Protein 5VKJ (pdb70)

Solvent-accessible surface area: 16909 Å² total; per-residue (Å²): 133,102,27,54,81,72,65,10,63,35,85,19,11,138,55,5,101,0,4,68,44,0,0,3,53,0,6,1,50,5,140,17,105,21,33,78,13,124,23,5,29,0,4,28,68,10,127,67,44,187,91,78,64,127,14,76,41,84,119,36,16,23,28,97,131,37,40,161,69,109,38,172,136,76,68,15,38,37,76,22,69,122,62,130,48,0,10,0,15,0,86,52,0,64,79,83,6,39,15,47,0,0,0,28,0,40,6,143,106,30,91,45,15,28,104,1,81,0,27,10,41,123,189,32,42,78,6,104,8,78,62,48,127,111,7,86,32,89,58,118,5,56,0,21,0,48,1,49,2,15,9,148,38,53,81,32,64,12,59,5,18,30,91,57,95,85,21,213,57,93,44,99,75,40,89,21,25,63,42,166,43,23,42,3,69,0,61,2,133,7,50,0,78,111,53,26,74,30,76,63,0,15,0,35,0,25,18,67,126,32,141,121,35,10,32,33,78,31,122,3,74,0,29,0,23,3,51,28,85,26,99,24,93,44,108,92,8,66,11,167,100,45,53,73,1,47,0,45,4,72,42,82,26,32,20,49,126,89,108,70,6,34,0,20,44,82,68,78,53,37,154,198,49,101,86,58,53,0,67,18,175,131,1,65,135,126,58,32,9,99,3,6,0,44,0,28,13,122,46,14,92,11,139,7,146,94,16,109,0,61,6,147

GO terms:
  GO:0055037 recycling endosome (C, IDA)
  GO:0005769 early endosome (C, IDA)
  GO:0042113 B cell activation (P, IDA)
  GO:0050859 negative regulation of B cell receptor signaling pathway (P, IDA)
  GO:0030100 regulation of endocytosis (P, IDA)
  GO:0005102 signaling receptor binding (F, TAS)
  GO:0005737 cytoplasm (C, TAS)
  GO:0005886 plasma membrane (C, TAS)
  GO:0001791 IgM binding (F, TAS)
  GO:0033691 sialic acid binding (F, TAS)
  GO:0050859 negative regulation of B cell receptor signaling pathway (P, TAS)
  GO:0019903 protein phosphatase binding (F, TAS)
  GO:0050859 negative regulation of B cell receptor signaling pathway (P, IMP)
  GO:0005886 plasma membrane (C, EXP)
  GO:0005515 protein binding (F, IPI)
  GO:0070062 extracellular exosome (C, HDA)

InterPro domains:
  IPR003598 Immunoglobulin subtype 2 [SM00408] (256-316)
  IPR003598 Immunoglobulin subtype 2 [SM00408] (344-403)
  IPR003598 Immunoglobulin subtype 2 [SM00408] (520-578)
  IPR003598 Immunoglobulin subtype 2 [SM00408] (607-666)
  IPR003599 Immunoglobulin domain subtype [SM00409] (29-137)
  IPR003599 Immunoglobulin domain subtype [SM00409] (146-239)
  IPR003599 Immunoglobulin domain subtype [SM00409] (250-328)
  IPR003599 Immunoglobulin domain subtype [SM00409] (338-416)
  IPR003599 Immunoglobulin domain subtype [SM00409] (427-502)
  IPR003599 Immunoglobulin domain subtype [SM00409] (514-590)
  IPR003599 Immunoglobulin domain subtype [SM00409] (601-678)
  IPR007110 Immunoglobulin-like domain [PS50835] (143-235)
  IPR007110 Immunoglobulin-like domain [PS50835] (242-326)
  IPR007110 Immunoglobulin-like domain [PS50835] (331-416)
  IPR007110 Immunoglobulin-like domain [PS50835] (419-500)
  IPR007110 Immunoglobulin-like domain [PS50835] (505-582)
  IPR007110 Immunoglobulin-like domain [PS50835] (593-676)
  IPR013162 CD80-like, immunoglobulin C2-set [PF08205] (143-225)
  IPR013783 Immunoglobulin-like fold [G3DSA:2.60.40.10] (18-144)
  IPR013783 Immunoglobulin-like fold [G3DSA:2.60.40.10] (145-246)

Radius of gyration: 33.15 Å; Cα contacts (8 Å, |Δi|>4): 806; chains: 1; bounding box: 90×83×34 Å

Foldseek 3Di:
DPADVVQKDKFWQQEAEEAAQAKAKTWMWMAGNLFWWPWKWKFQPWDQDPVVRHIDGDTQDTCVPCVVDPPPPPQWDQPAGTGITRIIIGVPDHQVSAHKIWTWTHDPHGIDTDIHGYHYHHAQDAWDWDFDPAAAAQDKTKIKTKAQADDPRWDKDKFKDWQNHTDPFDKDWDFDRHSHGGIIMIITIDGDHQVLQQTKMKIFIATPVGHTGHIDIDGDHYFYAFDKDKQKPVRLLEEAFQDKIKMFIDGPDGPPDWDWKWKDFPNHTDPPGIDRMDMDGRDDQVSFGWMWMWIGDPVGIDIYGIDGHGHD

Nearest PDB structures (foldseek):
  5vkj-assembly1_A  TM=1.003E+00  e=2.045E-59  Homo sapiens
  5vkm-assembly1_A  TM=9.926E-01  e=5.217E-54  Homo sapiens
  5vl3-assembly3_S  TM=9.429E-01  e=7.583E-50  Homo sapiens
  5vl3-assembly1_Q  TM=9.305E-01  e=8.795E-50  Homo sapiens
  5vl3-assembly2_R  TM=9.413E-01  e=1.574E-47  Homo sapiens

B-factor: mean 39.84, std 11.02, range [21.14, 85.57]

Secondary structure (DSSP, 8-state):
----GGGEEEES-SEEEEETTS-EEE--EEEETT-S-SEEEEEEEEEEETTTTEEEEEEEEETTTGGGS--TT-SEEE---SSSB--EEESS--GGG-EEEEEEEE-SS-EEEEEEEEEEESSPPP-EEE--S--BTT--EEEEEEES---TTS-EEEEEEETTEE-SS-EEEEEEESSS-EEEEEEEEE---GGGTT-EEEEEEEESS--EEEEEEEE---BEEEEEEEEEESTT-EE-TT--EEEEEEEEEEES---EEEEEETTEEETT--SSEEEE-S--GGG-EEEEEEEE-SS-EEE---EEEEE-

Sequence (312 aa):
ETGDSSKWVFEHPETLYAWEGACVWIPCTYRALDGDLESFILFHNPEYNKATSKFDGTRLYESTKDGKVPSEQKRVQFLGDKNKNCTLSIHPVHLADSGQLGLRMESKTEKWMERIHLAVSERPFPPHIQLPPEIQESQEVTLTCLLAFSCYGYPIQLQWLLEGVPMRQAAVTSTSLTIKSVFTRSELKFSPQWSHHGKIVTCQLQDADGKFLSADTVQLNVKHTPKLEIKVTPSDAIVREGDSVTMTCEVSSSNPEYTTVSWLKDGTSLKKQNTFTLNLREVTKDQSGKYCCQVSNDVGPGRSEEVFLQVQ

Structure (mmCIF, N/CA/C/O backbone):
data_5VKJ
#
_entry.id   5VKJ
#
_cell.length_a   126.807
_cell.length_b   56.569
_cell.length_c   49.434
_cell.angle_alpha   90.00
_cell.angle_beta   110.70
_cell.angle_gamma   90.00
#
_symmetry.space_group_name_H-M   'C 1 2 1'
#
loop_
_entity.id
_entity.type
_entity.pdbx_description
1 polymer 'B-cell receptor CD22'
2 branched alpha-D-mannopyranose-(1-3)-[alpha-D-mannopyranose-(1-6)]beta-D-mannopyranose-(1-4)-2-acetamido-2-deoxy-beta-D-glucopyranose-(1-4)-2-acetamido-2-deoxy-beta-D-glucopyranose
3 non-polymer GLYCEROL
4 water water
#
loop_
_atom_site.group_PDB
_atom_site.id
_atom_site.type_symbol
_atom_site.label_atom_id
_atom_site.label_alt_id
_atom_site.label_comp_id
_atom_site.label_asym_id
_atom_site.label_entity_id
_atom_site.label_seq_id
_atom_site.pdbx_PDB_ins_code
_atom_site.Cartn_x
_atom_site.Cartn_y
_atom_site.Cartn_z
_atom_site.occupancy
_atom_site.B_iso_or_equiv
_atom_site.auth_seq_id
_atom_site.auth_comp_id
_atom_site.auth_asym_id
_atom_site.auth_atom_id
_atom_site.pdbx_PDB_model_num
ATOM 1 N N . GLU A 1 1 ? -56.149 36.816 20.228 1.00 63.67 17 GLU A N 1
ATOM 2 C CA . GLU A 1 1 ? -55.841 36.844 18.803 1.00 60.60 17 GLU A CA 1
ATOM 3 C C . GLU A 1 1 ? -57.103 36.995 17.961 1.00 68.64 17 GLU A C 1
ATOM 4 O O . GLU A 1 1 ? -57.889 36.057 17.823 1.00 69.93 17 GLU A O 1
ATOM 10 N N . THR A 1 2 ? -57.294 38.187 17.408 1.00 70.26 18 THR A N 1
ATOM 11 C CA . THR A 1 2 ? -58.381 38.474 16.476 1.00 62.09 18 THR A CA 1
ATOM 12 C C . THR A 1 2 ? -57.767 38.975 15.171 1.00 58.57 18 THR A C 1
ATOM 13 O O . THR A 1 2 ? -57.916 40.144 14.804 1.00 56.35 18 THR A O 1
ATOM 17 N N . GLY A 1 3 ? -57.070 38.085 14.477 1.00 49.64 19 GLY A N 1
ATOM 18 C CA . GLY A 1 3 ? -56.405 38.439 13.241 1.00 45.95 19 GLY A CA 1
ATOM 19 C C . GLY A 1 3 ? -56.750 37.476 12.126 1.00 41.20 19 GLY A C 1
ATOM 20 O O . GLY A 1 3 ? -57.056 36.306 12.355 1.00 39.07 19 GLY A O 1
ATOM 21 N N . ASP A 1 4 ? -56.698 37.993 10.902 1.00 38.95 20 ASP A N 1
ATOM 22 C CA . ASP A 1 4 ? -56.953 37.218 9.693 1.00 39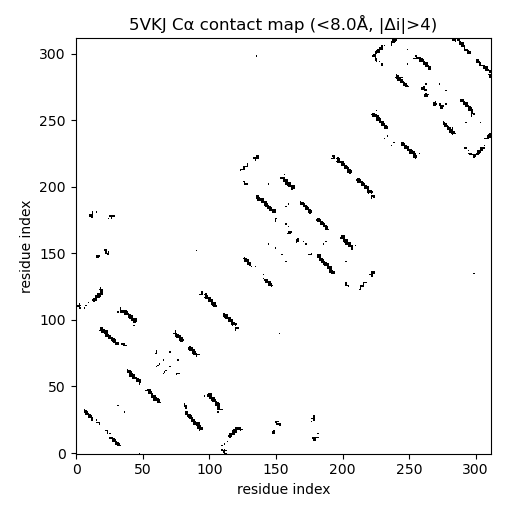.11 20 ASP A CA 1
ATOM 23 C C . ASP A 1 4 ? -55.617 36.998 8.995 1.00 34.84 20 ASP A C 1
ATOM 24 O O . ASP A 1 4 ? -55.037 37.938 8.441 1.00 31.43 20 ASP A O 1
ATOM 29 N N . SER A 1 5 ? -55.132 35.753 9.023 1.00 37.39 21 SER A N 1
ATOM 30 C CA . SER A 1 5 ? -53.823 35.443 8.459 1.00 34.61 21 SER A CA 1
ATOM 31 C C . SER A 1 5 ? -53.767 35.664 6.953 1.00 38.25 21 SER A C 1
ATOM 32 O O . SER A 1 5 ? -52.673 35.845 6.407 1.00 35.67 21 SER A O 1
ATOM 35 N N . SER A 1 6 ? -54.913 35.653 6.270 1.00 36.53 22 SER A N 1
ATOM 36 C CA . SER A 1 6 ? -54.932 35.904 4.834 1.00 33.97 22 SER A CA 1
ATOM 37 C C . SER A 1 6 ? -54.722 37.372 4.490 1.00 37.09 22 SER A C 1
ATOM 38 O O . SER A 1 6 ? -54.540 37.693 3.310 1.00 41.67 22 SER A O 1
ATOM 41 N N . LYS A 1 7 ? -54.745 38.263 5.479 1.00 37.15 23 LYS A N 1
ATOM 42 C CA . LYS A 1 7 ? -54.544 39.689 5.260 1.00 33.79 23 LYS A CA 1
ATOM 43 C C . LYS A 1 7 ? -53.112 40.132 5.529 1.00 38.61 23 LYS A C 1
ATOM 44 O O . LYS A 1 7 ?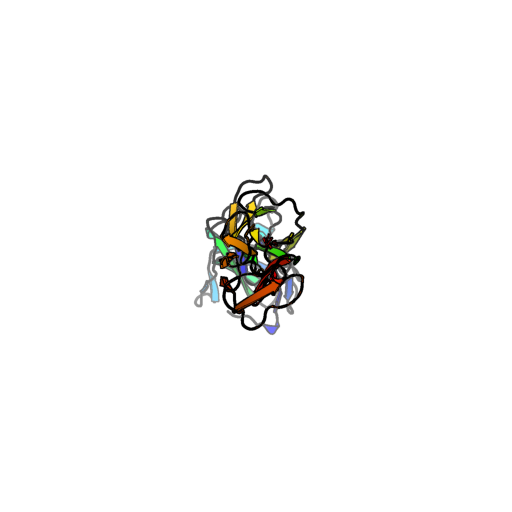 -52.796 41.309 5.327 1.00 33.58 23 LYS A O 1
ATOM 50 N N . TRP A 1 8 ? -52.244 39.227 5.978 1.00 32.28 24 TRP A N 1
ATOM 51 C CA . TRP A 1 8 ? -50.884 39.578 6.357 1.00 32.75 24 TRP A CA 1
ATOM 52 C C . TRP A 1 8 ? -49.918 38.502 5.884 1.00 36.08 24 TRP A C 1
ATOM 53 O O . TRP A 1 8 ? -50.243 37.311 5.906 1.00 34.46 24 TRP A O 1
ATOM 64 N N . VAL A 1 9 ? -48.733 38.932 5.458 1.00 33.90 25 VAL A N 1
ATOM 65 C CA . VAL A 1 9 ? -47.631 38.038 5.117 1.00 34.21 25 VAL A CA 1
ATOM 66 C C . VAL A 1 9 ? -46.361 38.627 5.714 1.00 36.60 25 VAL A C 1
ATOM 67 O O . VAL A 1 9 ? -46.110 39.828 5.580 1.00 31.98 25 VAL A O 1
ATOM 71 N N . PHE A 1 10 ? -45.567 37.792 6.383 1.00 37.33 26 PHE A N 1
ATOM 72 C CA . PHE A 1 10 ? -44.338 38.237 7.024 1.00 35.46 26 PHE A CA 1
ATOM 73 C C . PHE A 1 10 ? -43.170 37.362 6.594 1.00 33.23 26 PHE A C 1
ATOM 74 O O . PHE A 1 10 ? -43.327 36.166 6.336 1.00 38.45 26 PHE A O 1
ATOM 82 N N . GLU A 1 11 ? -41.992 37.979 6.520 1.00 34.88 27 GLU A N 1
ATOM 83 C CA . GLU A 1 11 ? -40.747 37.275 6.224 1.00 34.74 27 GLU A CA 1
ATOM 84 C C . GLU A 1 11 ? -39.676 37.815 7.160 1.00 32.09 27 GLU A C 1
ATOM 85 O O . GLU A 1 11 ? -39.297 38.987 7.064 1.00 30.38 27 GLU A O 1
ATOM 91 N N . HIS A 1 12 ? -39.192 36.966 8.060 1.00 30.26 28 HIS A N 1
ATOM 92 C CA . HIS A 1 12 ? -38.199 37.357 9.049 1.00 28.81 28 HIS A CA 1
ATOM 93 C C . HIS A 1 12 ? -37.584 36.096 9.631 1.00 33.94 28 HIS A C 1
ATOM 94 O O . HIS A 1 12 ? -38.193 35.021 9.569 1.00 27.88 28 HIS A O 1
ATOM 101 N N . PRO A 1 13 ? -36.377 36.185 10.187 1.00 31.59 29 PRO A N 1
ATOM 102 C CA . PRO A 1 13 ? -35.852 35.062 10.974 1.00 30.14 29 PRO A CA 1
ATOM 103 C C . PRO A 1 13 ? -36.730 34.838 12.195 1.00 34.94 29 PRO A C 1
ATOM 104 O O . PRO A 1 13 ? -36.867 35.713 13.053 1.00 49.43 29 PRO A O 1
ATOM 108 N N . GLU A 1 14 ? -37.346 33.658 12.258 1.00 35.77 30 GLU A N 1
ATOM 109 C CA . GLU A 1 14 ? -38.297 33.369 13.323 1.00 41.83 30 GLU A CA 1
ATOM 110 C C . GLU A 1 14 ? -37.641 33.262 14.693 1.00 39.50 30 GLU A C 1
ATOM 111 O O . GLU A 1 14 ? -38.353 33.273 15.703 1.00 33.02 30 GLU A O 1
ATOM 117 N N . THR A 1 15 ? -36.314 33.173 14.753 1.00 29.71 31 THR A N 1
ATOM 118 C CA . THR A 1 15 ? -35.594 33.197 16.019 1.00 30.05 31 THR A CA 1
ATOM 119 C C . THR A 1 15 ? -34.243 33.860 15.797 1.00 27.59 31 THR A C 1
ATOM 120 O O . THR A 1 15 ? -33.492 33.451 14.908 1.00 30.51 31 THR A O 1
ATOM 124 N N . LEU A 1 16 ? -33.943 34.881 16.596 1.00 25.85 32 LEU A N 1
ATOM 125 C CA . LEU A 1 16 ? -32.660 35.564 16.541 1.00 28.00 32 LEU A CA 1
ATOM 126 C C . LEU A 1 16 ? -31.934 35.410 17.869 1.00 28.24 32 LEU A C 1
ATOM 127 O O . LEU A 1 16 ? -32.555 35.385 18.936 1.00 26.47 32 LEU A O 1
ATOM 132 N N . TYR A 1 17 ? -30.609 35.315 17.790 1.00 28.21 33 TYR A N 1
ATOM 133 C CA . TYR A 1 17 ? -29.761 35.074 18.946 1.00 27.47 33 TYR A CA 1
ATOM 134 C C . TYR A 1 17 ? -28.800 36.237 19.137 1.00 27.32 33 TYR A C 1
ATOM 135 O O . TYR A 1 17 ? -28.304 36.814 18.163 1.00 24.14 33 TYR A O 1
ATOM 144 N N . ALA A 1 18 ? -28.547 36.574 20.395 1.00 27.32 34 ALA A N 1
ATOM 145 C CA . ALA A 1 18 ? -27.591 37.609 20.761 1.00 25.32 34 ALA A CA 1
ATOM 146 C C . ALA A 1 18 ? -27.138 37.329 22.190 1.00 29.20 34 ALA A C 1
ATOM 147 O O . ALA A 1 18 ? -27.503 36.306 22.781 1.00 28.50 34 ALA A O 1
ATOM 149 N N . TRP A 1 19 ? -26.329 38.228 22.746 1.00 24.35 35 TRP A N 1
ATOM 150 C CA . TRP A 1 19 ? -25.886 38.107 24.127 1.00 30.37 35 TRP A CA 1
ATOM 151 C C . TRP A 1 19 ? -25.851 39.488 24.766 1.00 28.09 35 TRP A C 1
ATOM 152 O O . TRP A 1 19 ? -25.917 40.514 24.085 1.00 25.20 35 TRP A O 1
ATOM 163 N N . GLU A 1 20 ? -25.751 39.499 26.095 1.00 28.88 36 GLU A N 1
ATOM 164 C CA . GLU A 1 20 ? -25.777 40.745 26.852 1.00 28.26 36 GLU A CA 1
ATOM 165 C C . GLU A 1 20 ? -24.643 41.668 26.421 1.00 31.70 36 GLU A C 1
ATOM 166 O O . GLU A 1 20 ? -23.492 41.242 26.292 1.00 30.57 36 GLU A O 1
ATOM 172 N N . GLY A 1 21 ? -24.976 42.940 26.197 1.00 31.56 37 GLY A N 1
ATOM 173 C CA . GLY A 1 21 ? -24.004 43.929 25.789 1.00 31.95 37 GLY A CA 1
ATOM 174 C C . GLY A 1 21 ? -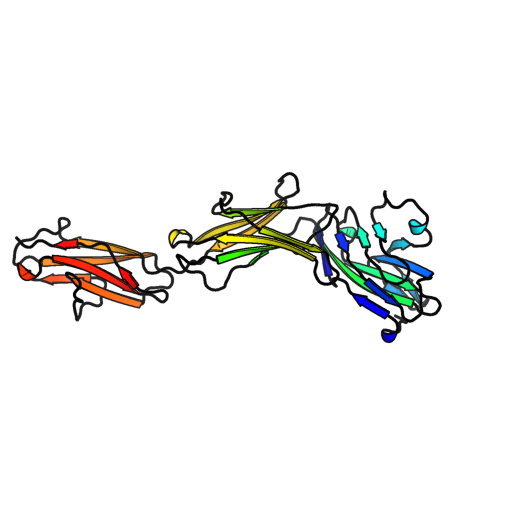23.808 44.060 24.295 1.00 30.66 37 GLY A C 1
ATOM 175 O O . GLY A 1 21 ? -23.211 45.049 23.849 1.00 34.41 37 GLY A O 1
ATOM 176 N N . ALA A 1 22 ? -24.281 43.101 23.509 1.00 25.8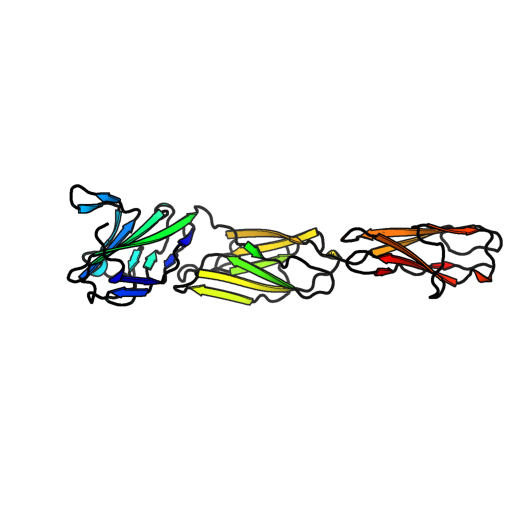8 38 ALA A N 1
ATOM 177 C CA . ALA A 1 22 ? -24.172 43.169 22.060 1.00 31.05 38 ALA A CA 1
ATOM 178 C C . ALA A 1 22 ? -25.403 43.891 21.509 1.00 28.92 38 ALA A C 1
ATOM 179 O O . ALA A 1 22 ? -26.065 44.649 22.223 1.00 30.75 38 ALA A O 1
ATOM 181 N N . CYS A 1 23 ? -25.724 43.668 20.237 1.00 31.74 39 CYS A N 1
ATOM 182 C CA . CYS A 1 23 ? -26.927 44.226 19.642 1.00 26.06 39 CYS A CA 1
ATOM 183 C C . CYS A 1 23 ? -27.587 43.164 18.780 1.00 30.24 39 CYS A C 1
ATOM 184 O O . CYS A 1 23 ? -26.967 42.168 18.402 1.00 27.17 39 CYS A O 1
ATOM 187 N N . VAL A 1 24 ? -28.863 43.381 18.479 1.00 24.63 40 VAL A N 1
ATOM 188 C CA . VAL A 1 24 ? -29.611 42.516 17.577 1.00 30.55 40 VAL A CA 1
ATOM 189 C C . VAL A 1 24 ? -30.163 43.370 16.444 1.00 28.00 40 VAL A C 1
ATOM 190 O O . VAL A 1 24 ? -30.615 44.500 16.662 1.00 25.34 40 VAL A O 1
ATOM 194 N N . TRP A 1 25 ? -30.084 42.839 15.227 1.00 28.13 41 TRP A N 1
ATOM 195 C CA . TRP A 1 25 ? -30.609 43.495 14.036 1.00 30.18 41 TRP A CA 1
ATOM 196 C C . TRP A 1 25 ? -31.552 42.514 13.362 1.00 33.77 41 TRP A C 1
ATOM 197 O O . TRP A 1 25 ? -31.120 41.448 12.911 1.00 30.26 41 TRP A O 1
ATOM 208 N N . ILE A 1 26 ? -32.832 42.864 13.305 1.00 28.58 42 ILE A N 1
ATOM 209 C CA . ILE A 1 26 ? -33.868 41.916 12.904 1.00 28.11 42 ILE A CA 1
ATOM 210 C C . ILE A 1 26 ? -34.423 42.288 11.534 1.00 30.35 42 ILE A C 1
ATOM 211 O O . ILE A 1 26 ? -35.304 43.154 11.439 1.00 27.58 42 ILE A O 1
ATOM 216 N N . PRO A 1 27 ? -33.946 41.667 10.456 1.00 30.79 43 PRO A N 1
ATOM 217 C CA . PRO A 1 27 ? -34.536 41.931 9.139 1.00 32.48 43 PRO A CA 1
ATOM 218 C C . PRO A 1 27 ? -35.971 41.435 9.087 1.00 30.64 43 PRO A C 1
ATOM 219 O O . PRO A 1 27 ? -36.292 40.352 9.582 1.00 31.50 43 PRO A O 1
ATOM 223 N N . CYS A 1 28 ? -36.839 42.242 8.481 1.00 26.89 44 CYS A N 1
ATOM 224 C CA . CYS A 1 28 ? -38.266 41.947 8.485 1.00 30.50 44 CYS A CA 1
ATOM 225 C C . CYS A 1 28 ? -38.933 42.702 7.346 1.00 28.67 44 CYS A C 1
ATOM 226 O O . CYS A 1 28 ? -38.761 43.918 7.222 1.00 27.18 44 CYS A O 1
ATOM 229 N N . THR A 1 29 ? -39.688 41.980 6.522 1.00 29.16 45 THR A N 1
ATOM 230 C CA . THR A 1 29 ? -40.535 42.571 5.497 1.00 32.20 45 THR A CA 1
ATOM 231 C C . THR A 1 29 ? -41.939 42.005 5.634 1.00 36.04 45 THR A C 1
ATOM 232 O O . THR A 1 29 ? -42.130 40.898 6.145 1.00 33.65 45 THR A O 1
ATOM 236 N N . TYR A 1 30 ? -42.925 42.770 5.171 1.00 29.59 46 TYR A N 1
ATOM 237 C CA . TYR A 1 30 ? -44.310 42.343 5.287 1.00 33.25 46 TYR A CA 1
ATOM 238 C C . TYR A 1 30 ? -45.135 42.954 4.164 1.00 34.57 46 TYR A C 1
ATOM 239 O O . TYR A 1 30 ? -44.699 43.870 3.463 1.00 33.01 46 TYR A O 1
ATOM 248 N N . ARG A 1 31 ? -46.343 42.420 4.002 1.00 39.75 47 ARG A N 1
ATOM 249 C CA . ARG A 1 31 ? -47.352 42.991 3.121 1.00 41.28 47 ARG A CA 1
ATOM 250 C C . ARG A 1 31 ? -48.687 42.955 3.844 1.00 37.80 47 ARG A C 1
ATOM 251 O O . ARG A 1 31 ? -49.106 41.898 4.325 1.00 35.80 47 ARG A O 1
ATOM 259 N N . ALA A 1 32 ? -49.346 44.105 3.927 1.00 38.12 48 ALA A N 1
ATOM 260 C CA . ALA A 1 32 ? -50.668 44.216 4.533 1.00 39.37 48 ALA A CA 1
ATOM 261 C C . ALA A 1 32 ? -51.682 44.405 3.413 1.00 38.15 48 ALA A C 1
ATOM 262 O O . ALA A 1 32 ? -51.690 45.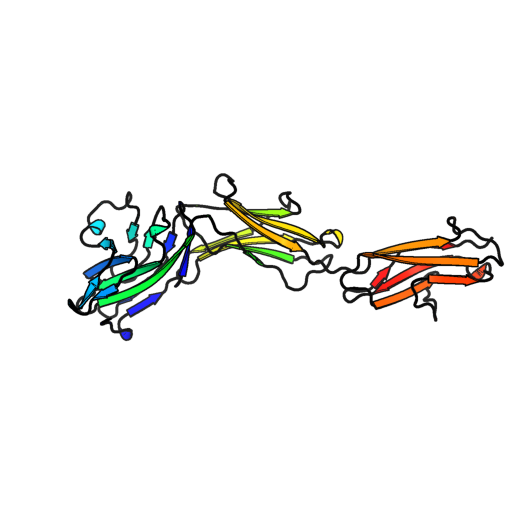444 2.744 1.00 44.55 48 ALA A O 1
ATOM 264 N N . LEU A 1 33 ? -52.532 43.396 3.205 1.00 38.96 49 LEU A N 1
ATOM 265 C CA . LEU A 1 33 ? -53.561 43.491 2.177 1.00 41.85 49 LEU A CA 1
ATOM 266 C C . LEU A 1 33 ? -54.569 44.593 2.475 1.00 39.00 49 LEU A C 1
ATOM 267 O O . LEU A 1 33 ? -55.241 45.070 1.554 1.00 40.30 49 LEU A O 1
ATOM 272 N N . ASP A 1 34 ? -54.682 45.011 3.733 1.00 35.19 50 ASP A N 1
ATOM 273 C CA . ASP A 1 34 ? -55.617 46.048 4.143 1.00 38.13 50 ASP A CA 1
ATOM 274 C C . ASP A 1 34 ? -55.049 47.455 3.984 1.00 40.74 50 ASP A C 1
ATOM 275 O O . ASP A 1 34 ? -55.735 48.427 4.316 1.00 42.19 50 ASP A O 1
ATOM 280 N N . GLY A 1 35 ? -53.828 47.591 3.490 1.00 43.34 51 GLY A N 1
ATOM 281 C CA . GLY A 1 35 ? -53.247 48.886 3.216 1.00 46.75 51 GLY A CA 1
ATOM 282 C C . GLY A 1 35 ? -52.156 49.267 4.197 1.00 38.18 51 GLY A C 1
ATOM 283 O O . GLY A 1 35 ? -51.586 48.433 4.906 1.00 41.47 51 GLY A O 1
ATOM 284 N N . ASP A 1 36 ? -51.869 50.567 4.236 1.00 40.67 52 ASP A N 1
ATOM 285 C CA . ASP A 1 36 ? -50.778 51.079 5.051 1.00 37.71 52 ASP A CA 1
ATOM 286 C C . ASP A 1 36 ? -51.094 50.964 6.538 1.00 37.11 52 ASP A C 1
ATOM 287 O O . ASP A 1 36 ? -52.256 50.948 6.954 1.00 35.51 52 ASP A O 1
ATOM 292 N N . LEU A 1 37 ? -50.036 50.891 7.342 1.00 37.32 53 LEU A N 1
ATOM 293 C CA . LEU A 1 37 ? -50.194 50.834 8.788 1.00 36.57 53 LEU A CA 1
ATOM 294 C C . LEU A 1 37 ? -50.656 52.178 9.334 1.00 33.41 53 LEU A C 1
ATOM 295 O O . LEU A 1 37 ? -50.270 53.238 8.833 1.00 36.49 53 LEU A O 1
ATOM 300 N N . GLU A 1 38 ? -51.486 52.127 10.373 1.00 36.14 54 GLU A N 1
ATOM 301 C CA . GLU A 1 38 ? -51.870 53.316 11.116 1.00 35.14 54 GLU A CA 1
ATOM 302 C C . GLU A 1 38 ? -51.229 53.386 12.494 1.00 39.38 54 GLU A C 1
ATOM 303 O O . GLU A 1 38 ? -51.241 54.458 13.109 1.00 36.76 54 GLU A O 1
ATOM 309 N N . SER A 1 39 ? -50.667 52.283 12.987 1.00 36.65 55 SER A N 1
ATOM 310 C CA . SER A 1 39 ? -49.977 52.267 14.268 1.00 39.12 55 SER A CA 1
ATOM 311 C C . SER A 1 39 ? -49.128 51.007 14.352 1.00 35.64 55 SER A C 1
ATOM 312 O O . SER A 1 39 ? -49.501 49.955 13.826 1.00 31.31 55 SER A O 1
ATOM 315 N N . PHE A 1 40 ? -47.982 51.130 15.019 1.00 34.74 56 PHE A N 1
ATOM 316 C CA . PHE A 1 40 ? -47.103 49.997 15.278 1.00 32.67 56 PHE A CA 1
ATOM 317 C C . PHE A 1 40 ? -46.631 50.059 16.721 1.00 34.48 56 PHE A C 1
ATOM 318 O O . PHE A 1 40 ? -46.156 51.104 17.175 1.00 33.77 56 PHE A O 1
ATOM 326 N N . ILE A 1 41 ? -46.760 48.943 17.434 1.00 27.95 57 ILE A N 1
ATOM 327 C CA . ILE A 1 41 ? -46.298 48.824 18.811 1.00 31.95 57 ILE A CA 1
ATOM 328 C C . ILE A 1 41 ? -45.457 47.561 18.923 1.00 32.28 57 ILE A C 1
ATOM 329 O O . ILE A 1 41 ? -45.879 46.489 18.475 1.00 29.20 57 ILE A O 1
ATOM 334 N N . LEU A 1 42 ? -44.272 47.687 19.516 1.00 27.95 58 LEU A N 1
ATOM 335 C CA . LEU A 1 42 ? -43.387 46.551 19.750 1.00 26.67 58 LEU A CA 1
ATOM 336 C C . LEU A 1 42 ? -43.530 46.119 21.204 1.00 28.08 58 LEU A C 1
ATOM 337 O O . LEU A 1 42 ? -43.113 46.839 22.118 1.00 29.58 58 LEU A O 1
ATOM 342 N N . PHE A 1 43 ? -44.121 44.949 21.415 1.00 28.34 59 PHE A N 1
ATOM 343 C CA . PHE A 1 43 ? -44.278 44.384 22.745 1.00 27.12 59 PHE A CA 1
ATOM 344 C C . PHE A 1 43 ? -43.115 43.456 23.078 1.00 31.12 59 PHE A C 1
ATOM 345 O O . PHE A 1 43 ? -42.421 42.942 22.197 1.00 29.30 59 PHE A O 1
ATOM 353 N N . HIS A 1 44 ? -42.910 43.246 24.376 1.00 28.09 60 HIS A N 1
ATOM 354 C CA . HIS A 1 44 ? -42.041 42.189 24.877 1.00 30.73 60 HIS A CA 1
ATOM 355 C C . HIS A 1 44 ? -42.888 41.243 25.711 1.00 29.67 60 HIS A C 1
ATOM 356 O O . HIS A 1 44 ? -43.491 41.661 26.706 1.00 33.77 60 HIS A O 1
ATOM 363 N N . ASN A 1 45 ? -42.929 39.977 25.307 1.00 29.47 61 ASN A N 1
ATOM 364 C CA . ASN A 1 45 ? -43.774 38.966 25.934 1.00 30.90 61 ASN A CA 1
ATOM 365 C C . ASN A 1 45 ? -45.219 39.447 26.081 1.00 33.48 61 ASN A C 1
ATOM 366 O O . ASN A 1 45 ? -45.724 39.580 27.203 1.00 32.53 61 ASN A O 1
ATOM 371 N N . PRO A 1 46 ? -45.912 39.719 24.977 1.00 32.39 62 PRO A N 1
ATOM 372 C CA . PRO A 1 46 ? -47.296 40.186 25.084 1.00 35.58 62 PRO A CA 1
ATOM 373 C C . PRO A 1 46 ? -48.228 39.063 25.507 1.00 39.23 62 PRO A C 1
ATOM 374 O O . PRO A 1 46 ? -48.023 37.892 25.175 1.00 40.16 62 PRO A O 1
ATOM 378 N N . GLU A 1 47 ? -49.259 39.435 26.259 1.00 35.19 63 GLU A N 1
ATOM 379 C CA . GLU A 1 47 ? -50.287 38.504 26.702 1.00 41.59 63 GLU A CA 1
ATOM 380 C C . GLU A 1 47 ? -51.648 39.079 26.349 1.00 43.86 63 GLU A C 1
ATOM 381 O O . GLU A 1 47 ? -51.948 40.226 26.696 1.00 46.56 63 GLU A O 1
ATOM 387 N N . TYR A 1 48 ? -52.464 38.289 25.659 1.00 45.24 64 TYR A N 1
ATOM 388 C CA . TYR A 1 48 ? -53.782 38.746 25.239 1.00 51.53 64 TYR A CA 1
ATOM 389 C C . TYR A 1 48 ? -54.743 38.686 26.419 1.00 53.99 64 TYR A C 1
ATOM 390 O O . TYR A 1 48 ? -54.916 37.630 27.036 1.00 51.50 64 TYR A O 1
ATOM 399 N N . ASN A 1 49 ? -55.363 39.820 26.732 1.00 55.24 65 ASN A N 1
ATOM 400 C CA . ASN A 1 49 ? -56.339 39.918 27.809 1.00 60.58 65 ASN A CA 1
ATOM 401 C C . ASN A 1 49 ? -57.739 39.800 27.220 1.00 58.11 65 ASN A C 1
ATOM 402 O O . ASN A 1 49 ? -58.159 40.654 26.433 1.00 61.98 65 ASN A O 1
ATOM 407 N N . LYS A 1 50 ? -58.456 38.740 27.602 1.00 63.41 66 LYS A N 1
ATOM 408 C CA . LYS A 1 50 ? -59.801 38.524 27.084 1.00 65.35 66 LYS A CA 1
ATOM 409 C C . LYS A 1 50 ? -60.805 39.530 27.632 1.00 71.30 66 LYS A C 1
ATOM 410 O O . LYS A 1 50 ? -61.876 39.700 27.040 1.00 71.12 66 LYS A O 1
ATOM 416 N N . ALA A 1 51 ? -60.485 40.197 28.742 1.00 67.26 67 ALA A N 1
ATOM 417 C CA . ALA A 1 51 ? -61.417 41.154 29.330 1.00 71.02 67 ALA A CA 1
ATOM 418 C C . ALA A 1 51 ? -61.579 42.381 28.440 1.00 71.21 67 ALA A C 1
ATOM 419 O O . ALA A 1 51 ? -62.692 42.717 28.018 1.00 74.14 67 ALA A O 1
ATOM 421 N N . THR A 1 52 ? -60.477 43.063 28.141 1.00 68.92 68 THR A N 1
ATOM 422 C CA . THR A 1 52 ? -60.505 44.260 27.311 1.00 67.05 68 THR A CA 1
ATOM 423 C C . THR A 1 52 ? -60.276 43.966 25.834 1.00 65.50 68 THR A C 1
ATOM 424 O O . THR A 1 52 ? -60.283 44.902 25.027 1.00 67.98 68 THR A O 1
ATOM 428 N N . SER A 1 53 ? -60.079 42.697 25.467 1.00 69.55 69 SER A N 1
ATOM 429 C CA . SER A 1 53 ? -59.797 42.302 24.084 1.00 66.10 69 SER A CA 1
ATOM 430 C C . SER A 1 53 ? -58.567 43.029 23.545 1.00 61.20 69 SER A C 1
ATOM 431 O O . SER A 1 53 ? -58.518 43.431 22.381 1.00 61.32 69 SER A O 1
ATOM 434 N N . LYS A 1 54 ? -57.564 43.200 24.405 1.00 61.02 70 LYS A N 1
ATOM 435 C CA . LYS A 1 54 ? -56.343 43.910 24.055 1.00 56.99 70 LYS A CA 1
ATOM 436 C C . LYS A 1 54 ? -55.145 43.136 24.588 1.00 53.82 70 LYS A C 1
ATOM 437 O O . LYS A 1 54 ? -55.278 42.251 25.436 1.00 54.64 70 LYS A O 1
ATOM 443 N N . PHE A 1 55 ? -53.966 43.485 24.079 1.00 51.91 71 PHE A N 1
ATOM 444 C CA . PHE A 1 55 ? -52.723 42.846 24.491 1.00 46.46 71 PHE A CA 1
ATOM 445 C C . PHE A 1 55 ? -52.082 43.649 25.617 1.00 46.89 71 PHE A C 1
ATOM 446 O O . PHE A 1 55 ? -51.839 44.852 25.469 1.00 47.81 71 PHE A O 1
ATOM 454 N N . ASP A 1 56 ? -51.812 42.985 26.734 1.00 43.18 72 ASP A N 1
ATOM 455 C CA . ASP A 1 56 ? -51.060 43.570 27.833 1.00 41.64 72 ASP A CA 1
ATOM 456 C C . ASP A 1 56 ? -49.593 43.168 27.726 1.00 42.59 72 ASP A C 1
ATOM 457 O O . ASP A 1 56 ? -49.239 42.186 27.071 1.00 39.34 72 ASP A O 1
ATOM 462 N N . GLY A 1 57 ? -48.737 43.948 28.380 1.00 40.91 73 GLY A N 1
ATOM 463 C CA . GLY A 1 57 ? -47.319 43.653 28.377 1.00 35.30 73 GLY A CA 1
ATOM 464 C C . GLY A 1 57 ? -46.436 44.869 28.199 1.00 36.65 73 GLY A C 1
ATOM 465 O O . GLY A 1 57 ? -46.927 45.979 27.972 1.00 32.09 73 GLY A O 1
ATOM 466 N N . THR A 1 58 ? -45.125 44.666 28.295 1.00 30.12 74 THR A N 1
ATOM 467 C CA . THR A 1 58 ? -44.179 45.768 28.189 1.00 35.02 74 THR A CA 1
ATOM 468 C C . THR A 1 58 ? -44.099 46.262 26.750 1.00 33.87 74 THR A C 1
ATOM 469 O O . THR A 1 58 ? -43.960 45.467 25.815 1.00 30.17 74 THR A O 1
ATOM 473 N N . ARG A 1 59 ? -44.185 47.578 26.574 1.00 30.81 75 ARG A N 1
ATOM 474 C CA . ARG A 1 59 ? -44.102 48.207 25.261 1.00 31.75 75 ARG A CA 1
ATOM 475 C C . ARG A 1 59 ? -42.689 48.747 25.072 1.00 33.38 75 ARG A C 1
ATOM 476 O O . ARG A 1 59 ? -42.282 49.695 25.752 1.00 36.44 75 ARG A O 1
ATOM 484 N N . LEU A 1 60 ? -41.941 48.141 24.150 1.00 29.34 76 LEU A N 1
ATOM 485 C CA . LEU A 1 60 ? -40.584 48.581 23.856 1.00 30.32 76 LEU A CA 1
ATOM 486 C C . LEU A 1 60 ? -40.534 49.718 22.846 1.00 32.93 76 LEU A C 1
ATOM 487 O O . LEU A 1 60 ? -39.527 50.434 22.790 1.00 23.55 76 LEU A O 1
ATOM 492 N N . TYR A 1 61 ? -41.588 49.897 22.053 1.00 26.97 77 TYR A N 1
ATOM 493 C CA . TYR A 1 61 ? -41.636 50.956 21.054 1.00 28.60 77 TYR A CA 1
ATOM 494 C C . TYR A 1 61 ? -43.094 51.245 20.734 1.00 30.65 77 TYR A C 1
ATOM 495 O O . TYR A 1 61 ? -43.883 50.314 20.547 1.00 27.44 77 TYR A O 1
ATOM 504 N N . GLU A 1 62 ? -43.446 52.527 20.674 1.00 30.69 78 GLU A N 1
ATOM 505 C CA . GLU A 1 62 ? -44.783 52.955 20.286 1.00 33.54 78 GLU A CA 1
ATOM 506 C C . GLU A 1 62 ? -44.658 53.998 19.188 1.00 33.87 78 GLU A C 1
ATOM 507 O O . GLU A 1 62 ? -43.902 54.965 19.328 1.00 31.30 78 GLU A O 1
ATOM 513 N N . SER A 1 63 ? -45.397 53.796 18.094 1.00 33.34 79 SER A N 1
ATOM 514 C CA . SER A 1 63 ? -45.289 54.696 16.951 1.00 35.98 79 SER A CA 1
ATOM 515 C C . SER A 1 63 ? -45.777 56.100 17.285 1.00 31.90 79 SER A C 1
ATOM 516 O O . SER A 1 63 ? -45.347 57.071 16.653 1.00 37.00 79 SER A O 1
ATOM 519 N N . THR A 1 64 ? -46.667 56.230 18.271 1.00 34.71 80 THR A N 1
ATOM 520 C CA . THR A 1 64 ? -47.188 57.539 18.643 1.00 36.58 80 THR A CA 1
ATOM 521 C C . THR A 1 64 ? -46.257 58.304 19.574 1.00 36.90 80 THR A C 1
ATOM 522 O O . THR A 1 64 ? -46.312 59.538 19.604 1.00 38.64 80 THR A O 1
ATOM 526 N N . LYS A 1 65 ? -45.411 57.608 20.332 1.00 35.13 81 LYS A N 1
ATOM 527 C CA . LYS A 1 65 ? -44.476 58.245 21.250 1.00 34.06 81 LYS A CA 1
ATOM 528 C C . LYS A 1 65 ? -43.050 58.222 20.716 1.00 39.75 81 LYS A C 1
ATOM 529 O O . LYS A 1 65 ? -42.448 59.278 20.498 1.00 40.24 81 LYS A O 1
ATOM 535 N N . ASP A 1 66 ? -42.491 57.030 20.501 1.00 39.12 82 ASP A N 1
ATOM 536 C CA . ASP A 1 66 ? -41.109 56.924 20.047 1.00 38.15 82 ASP A CA 1
ATOM 537 C C . ASP A 1 66 ? -40.958 57.347 18.591 1.00 40.37 82 ASP A C 1
ATOM 538 O O . ASP A 1 66 ? -39.888 57.821 18.193 1.00 39.40 82 ASP A O 1
ATOM 543 N N . GLY A 1 67 ? -42.009 57.185 17.787 1.00 33.95 83 GLY A N 1
ATOM 544 C CA . GLY A 1 67 ? -41.981 57.614 16.403 1.00 36.55 83 GLY A CA 1
ATOM 545 C C . GLY A 1 67 ? -42.026 59.111 16.193 1.00 41.37 83 GLY A C 1
ATOM 546 O O . GLY A 1 67 ? -41.929 59.564 15.049 1.00 45.33 83 GLY A O 1
ATOM 547 N N . LYS A 1 68 ? -42.175 59.890 17.264 1.00 38.85 84 LYS A N 1
ATOM 548 C CA . LYS A 1 68 ? -42.178 61.344 17.191 1.00 39.95 84 LYS A CA 1
ATOM 549 C C . LYS A 1 68 ? -40.936 61.965 17.816 1.00 42.11 84 LYS A C 1
ATOM 550 O O . LYS A 1 68 ? -40.844 63.194 17.891 1.00 38.22 84 LYS A O 1
ATOM 556 N N . VAL A 1 69 ? -39.984 61.150 18.260 1.00 41.84 85 VAL A N 1
ATOM 557 C CA . VAL A 1 69 ? -38.785 61.615 18.954 1.00 43.78 85 VAL A CA 1
ATOM 558 C C . VAL A 1 69 ? -37.570 61.255 18.105 1.00 46.49 85 VAL A C 1
ATOM 559 O O . VAL A 1 69 ? -37.579 60.209 17.439 1.00 45.04 85 VAL A O 1
ATOM 563 N N . PRO A 1 70 ? -36.521 62.100 18.062 1.00 49.45 86 PRO A N 1
ATOM 564 C CA . PRO A 1 70 ? -35.270 61.694 17.402 1.00 52.37 86 PRO A CA 1
ATOM 565 C C . PRO A 1 70 ? -34.778 60.342 17.895 1.00 49.78 86 PRO A C 1
ATOM 566 O O . PRO A 1 70 ? -34.477 60.174 19.081 1.00 51.01 86 PRO A O 1
ATOM 570 N N . SER A 1 71 ? -34.698 59.372 16.985 1.00 55.71 87 SER A N 1
ATOM 571 C CA . SER A 1 71 ? -34.486 57.979 17.355 1.00 57.49 87 SER A CA 1
ATOM 572 C C . SER A 1 71 ? -33.035 57.528 17.263 1.00 56.53 87 SER A C 1
ATOM 573 O O . SER A 1 71 ? -32.737 56.395 17.655 1.00 57.79 87 SER A O 1
ATOM 576 N N . GLU A 1 72 ? -32.128 58.372 16.764 1.00 54.19 88 GLU A N 1
ATOM 577 C CA . GLU A 1 72 ? -30.725 57.977 16.675 1.00 60.35 88 GLU A CA 1
ATOM 578 C C . GLU A 1 72 ? -30.133 57.655 18.042 1.00 55.60 88 GLU A C 1
ATOM 579 O O . GLU A 1 72 ? -29.156 56.901 18.125 1.00 57.78 88 GLU A O 1
ATOM 585 N N . GLN A 1 73 ? -30.710 58.202 19.113 1.00 5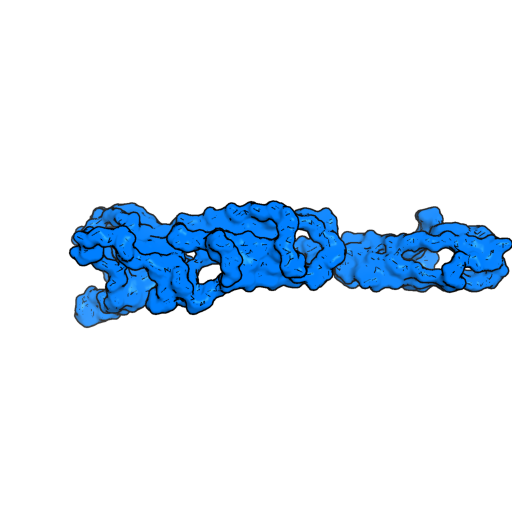6.01 89 GLN A N 1
ATOM 586 C CA . GLN A 1 73 ? -30.234 57.922 20.461 1.00 53.24 89 GLN A CA 1
ATOM 587 C C . GLN A 1 73 ? -30.811 56.629 21.020 1.00 54.61 89 GLN A C 1
ATOM 588 O O . GLN A 1 73 ? -30.188 56.000 21.882 1.00 49.79 89 GLN A O 1
ATOM 594 N N . LYS A 1 74 ? -31.980 56.215 20.538 1.00 52.39 90 LYS A N 1
ATOM 595 C CA . LYS A 1 74 ? -32.786 55.232 21.245 1.00 47.69 90 LYS A CA 1
ATOM 596 C C . LYS A 1 74 ? -32.177 53.836 21.183 1.00 37.59 90 LYS A C 1
ATOM 597 O O . LYS A 1 74 ? -31.509 53.458 20.217 1.00 33.80 90 LYS A O 1
ATOM 603 N N . ARG A 1 75 ? -32.423 53.067 22.247 1.00 41.66 91 ARG A N 1
ATOM 604 C CA . ARG A 1 75 ? -31.975 51.681 22.292 1.00 34.71 91 ARG A CA 1
ATOM 605 C C . ARG A 1 75 ? -32.811 50.806 21.367 1.00 31.06 91 ARG A C 1
ATOM 606 O O . ARG A 1 75 ? -32.267 49.985 20.619 1.00 26.77 91 ARG A O 1
ATOM 614 N N . VAL A 1 76 ? -34.130 50.971 21.399 1.00 31.53 92 VAL A N 1
ATOM 615 C CA . VAL A 1 76 ? -35.047 50.223 20.547 1.00 29.41 92 VAL A CA 1
ATOM 616 C C . VAL A 1 76 ? -35.498 51.140 19.419 1.00 30.84 92 VAL A C 1
ATOM 617 O O . VAL A 1 76 ? -36.097 52.193 19.667 1.00 31.58 92 VAL A O 1
ATOM 621 N N . GLN A 1 77 ? -35.213 50.744 18.180 1.00 33.02 93 GLN A N 1
ATOM 622 C CA . GLN A 1 77 ? -35.547 51.545 17.010 1.00 33.89 93 GLN A CA 1
ATOM 623 C C . GLN A 1 77 ? -36.333 50.704 16.017 1.00 35.81 93 GLN A C 1
ATOM 624 O O . GLN A 1 77 ? -35.946 49.571 15.713 1.00 30.48 93 GLN A O 1
ATOM 630 N N . PHE A 1 78 ? -37.432 51.262 15.516 1.00 31.85 94 PHE A N 1
ATOM 631 C CA . PHE A 1 78 ? -38.187 50.659 14.424 1.00 29.69 94 PHE A CA 1
ATOM 632 C C . PHE A 1 78 ? -37.691 51.269 13.118 1.00 32.66 94 PHE A C 1
ATOM 633 O O . PHE A 1 78 ? -37.918 52.454 12.853 1.00 34.54 94 PHE A O 1
ATOM 641 N N . LEU A 1 79 ? -37.005 50.465 12.308 1.00 33.63 95 LEU A N 1
ATOM 642 C CA . LEU A 1 79 ? -36.403 50.936 11.070 1.00 34.60 95 LEU A CA 1
ATOM 643 C C . LEU A 1 79 ? -37.269 50.663 9.845 1.00 34.53 95 LEU A C 1
ATOM 644 O O . LEU A 1 79 ? -36.776 50.753 8.719 1.00 35.20 95 LEU A O 1
ATOM 649 N N . GLY A 1 80 ? -38.547 50.337 10.037 1.00 31.30 96 GLY A N 1
ATOM 650 C CA . GLY A 1 80 ? -39.436 50.014 8.942 1.00 38.59 96 GLY A CA 1
ATOM 651 C C . GLY A 1 80 ? -40.254 51.199 8.480 1.00 40.90 96 GLY A C 1
ATOM 652 O O . GLY A 1 80 ? -39.981 52.352 8.810 1.00 38.10 96 GLY A O 1
ATOM 653 N N . ASP A 1 81 ? -41.287 50.894 7.694 1.00 39.22 97 ASP A N 1
ATOM 654 C CA . ASP A 1 81 ? -42.179 51.921 7.181 1.00 41.72 97 ASP A CA 1
ATOM 655 C C . ASP A 1 81 ? -43.627 51.454 7.297 1.00 40.62 97 ASP A C 1
ATOM 656 O O . ASP A 1 81 ? -43.962 50.642 8.169 1.00 36.37 97 ASP A O 1
ATOM 661 N N . LYS A 1 82 ? -44.490 51.960 6.422 1.00 35.63 98 LYS A N 1
ATOM 662 C CA . LYS A 1 82 ? -45.929 51.795 6.549 1.00 37.77 98 LYS A CA 1
ATOM 663 C C . LYS A 1 82 ? -46.497 50.659 5.709 1.00 41.61 98 LYS A C 1
ATOM 664 O O . LYS A 1 82 ? -47.698 50.393 5.803 1.00 40.51 98 LYS A O 1
ATOM 670 N N . ASN A 1 83 ? -45.688 49.980 4.894 1.00 42.39 99 ASN A N 1
ATOM 671 C CA . ASN A 1 83 ? -46.283 49.015 3.975 1.00 40.20 99 ASN A CA 1
ATOM 672 C C . ASN A 1 83 ? -45.431 47.779 3.693 1.00 44.50 99 ASN A C 1
ATOM 673 O O . ASN A 1 83 ? -45.978 46.729 3.339 1.00 40.50 99 ASN A O 1
ATOM 678 N N . LYS A 1 84 ? -44.106 47.871 3.829 1.00 38.24 100 LYS A N 1
ATOM 679 C CA . LYS A 1 84 ? -43.270 46.757 3.381 1.00 39.89 100 LYS A CA 1
ATOM 680 C C . LYS A 1 84 ? -42.111 46.382 4.294 1.00 40.14 100 LYS A C 1
ATOM 681 O O . LYS A 1 84 ? -41.532 45.311 4.091 1.00 35.71 100 LYS A O 1
ATOM 687 N N . ASN A 1 85 ? -41.753 47.194 5.284 1.00 32.88 101 ASN A N 1
ATOM 688 C CA . ASN A 1 85 ? -40.534 46.995 6.058 1.00 35.12 101 ASN A CA 1
ATOM 689 C C . ASN A 1 85 ? -40.882 47.026 7.539 1.00 28.94 101 ASN A C 1
ATOM 690 O O . ASN A 1 85 ? -41.543 47.960 8.005 1.00 29.94 101 ASN A O 1
ATOM 695 N N . CYS A 1 86 ? -40.454 45.994 8.272 1.00 24.64 102 CYS A N 1
ATOM 696 C CA . CYS A 1 86 ? -40.687 45.890 9.710 1.00 28.85 102 CYS A CA 1
ATOM 697 C C . CYS A 1 86 ? -39.390 45.609 10.461 1.00 28.72 102 CYS A C 1
ATOM 698 O O . CYS A 1 86 ? -39.407 44.998 11.533 1.00 26.66 102 CYS A O 1
ATOM 701 N N . THR A 1 87 ? -38.262 46.054 9.913 1.00 26.44 103 THR A N 1
ATOM 702 C CA . THR A 1 87 ? -36.966 45.782 10.521 1.00 30.19 103 THR A CA 1
ATOM 703 C C . THR A 1 87 ? -36.848 46.458 11.882 1.00 31.51 103 THR A C 1
ATOM 704 O O . THR A 1 87 ? -37.219 47.623 12.053 1.00 32.22 103 THR A O 1
ATOM 708 N N . LEU A 1 88 ? -36.328 45.712 12.855 1.00 29.70 104 LEU A N 1
ATOM 709 C CA . LEU A 1 88 ? -36.137 46.193 14.213 1.00 30.79 104 LEU A CA 1
ATOM 710 C C . LEU A 1 88 ? -34.652 46.237 14.550 1.00 30.23 104 LEU A C 1
ATOM 711 O O . LEU A 1 88 ? -33.836 45.522 13.960 1.00 28.95 104 LEU A O 1
ATOM 716 N N . SER A 1 89 ? -34.311 47.090 15.516 1.00 27.47 105 SER A N 1
ATOM 717 C CA . SER A 1 89 ? -32.940 47.243 15.984 1.00 23.75 105 SER A CA 1
ATOM 718 C C . SER A 1 89 ? -32.950 47.534 17.476 1.00 27.95 105 SER A C 1
ATOM 719 O O . SER A 1 89 ? -33.670 48.428 17.931 1.00 31.08 105 SER A O 1
ATOM 722 N N . ILE A 1 90 ? -32.152 46.779 18.229 1.00 29.45 106 ILE A N 1
ATOM 723 C CA . ILE A 1 90 ? -32.004 46.959 19.669 1.00 26.85 106 ILE A CA 1
ATOM 724 C C . ILE A 1 90 ? -30.512 47.032 19.964 1.00 27.24 106 ILE A C 1
ATOM 725 O O . ILE A 1 90 ? -29.792 46.039 19.798 1.00 25.44 106 ILE A O 1
ATOM 730 N N . HIS A 1 91 ? -30.049 48.197 20.402 1.00 28.18 107 HIS A N 1
ATOM 731 C CA . HIS A 1 91 ? -28.624 48.441 20.573 1.00 31.72 107 HIS A CA 1
ATOM 732 C C . HIS A 1 91 ? -28.386 49.367 21.761 1.00 27.28 107 HIS A C 1
ATOM 733 O O . HIS A 1 91 ? -28.669 50.569 21.675 1.00 31.11 107 HIS A O 1
ATOM 740 N N . PRO A 1 92 ? -27.863 48.853 22.886 1.00 33.69 108 PRO A N 1
ATOM 741 C CA . PRO A 1 92 ? -27.481 47.450 23.079 1.00 31.12 108 PRO A CA 1
ATOM 742 C C . PRO A 1 92 ? -28.650 46.548 23.472 1.00 25.45 108 PRO A C 1
ATOM 743 O O . PRO A 1 92 ? -29.665 47.034 23.972 1.00 24.79 108 PRO A O 1
ATOM 747 N N . VAL A 1 93 ? -28.500 45.248 23.249 1.00 25.14 109 VAL A N 1
ATOM 748 C CA . VAL A 1 93 ? -29.506 44.271 23.646 1.00 25.85 109 VAL A CA 1
ATOM 749 C C . VAL A 1 93 ? -29.166 43.768 25.042 1.00 27.72 109 VAL A C 1
ATOM 750 O O . VAL A 1 93 ? -27.995 43.659 25.424 1.00 27.47 109 VAL A O 1
ATOM 754 N N . HIS A 1 94 ? -30.202 43.475 25.823 1.00 24.33 110 HIS A N 1
ATOM 755 C CA . HIS A 1 94 ? -30.047 43.091 27.216 1.00 23.54 110 HIS A CA 1
ATOM 756 C C . HIS A 1 94 ? -30.674 41.726 27.466 1.00 28.40 110 HIS A C 1
ATOM 757 O O . HIS A 1 94 ? -31.524 41.257 26.704 1.00 24.79 110 HIS A O 1
ATOM 764 N N . LEU A 1 95 ? -30.237 41.092 28.558 1.00 28.64 111 LEU A N 1
ATOM 765 C CA . LEU A 1 95 ? -30.807 39.808 28.952 1.00 32.31 111 LEU A CA 1
ATOM 766 C C . LEU A 1 95 ? -32.301 39.923 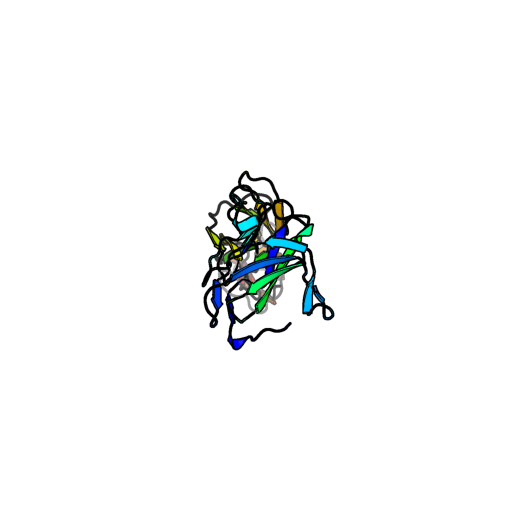29.226 1.00 30.33 111 LEU A C 1
ATOM 767 O O . LEU A 1 95 ? -33.046 38.957 29.022 1.00 29.97 111 LEU A O 1
ATOM 772 N N . ALA A 1 96 ? -32.757 41.094 29.677 1.00 21.91 112 ALA A N 1
ATOM 773 C CA . ALA A 1 96 ? -34.179 41.302 29.920 1.00 29.37 112 ALA A CA 1
ATOM 774 C C . ALA A 1 96 ? -34.989 41.333 28.630 1.00 26.64 112 ALA A C 1
ATOM 775 O O . ALA A 1 96 ? -36.213 41.179 28.680 1.00 30.70 112 ALA A O 1
ATOM 777 N N . ASP A 1 97 ? -34.339 41.531 27.482 1.00 22.33 113 ASP A N 1
ATOM 778 C CA . ASP A 1 97 ? -35.029 41.476 26.200 1.00 26.31 113 ASP A CA 1
ATOM 779 C C . ASP A 1 97 ? -35.336 40.053 25.752 1.00 28.07 113 ASP A C 1
ATOM 780 O O . ASP A 1 97 ? -36.072 39.878 24.775 1.00 23.79 113 ASP A O 1
ATOM 785 N N . SER A 1 98 ? -34.795 39.043 26.430 1.00 24.51 114 SER A N 1
ATOM 786 C CA . SER A 1 98 ? -35.014 37.664 26.020 1.00 23.96 114 SER A CA 1
ATOM 787 C C . SER A 1 98 ? -36.478 37.282 26.203 1.00 23.87 114 SER A C 1
ATOM 788 O O . SER A 1 98 ? -37.118 37.653 27.191 1.00 28.48 114 SER A O 1
ATOM 791 N N . GLY A 1 99 ? -37.004 36.537 25.237 1.00 25.92 115 GLY A N 1
ATOM 792 C CA . GLY A 1 99 ? -38.416 36.215 25.189 1.00 27.12 115 GLY A CA 1
ATOM 793 C C . GLY A 1 99 ? -38.935 36.324 23.771 1.00 30.89 115 GLY A C 1
ATOM 794 O O . GLY A 1 99 ? -38.185 36.092 22.819 1.00 30.71 115 GLY A O 1
ATOM 795 N N . GLN A 1 100 ? -40.205 36.678 23.606 1.00 31.18 116 GLN A N 1
ATOM 796 C CA . GLN A 1 100 ? -40.766 36.882 22.282 1.00 33.30 116 GLN A CA 1
ATOM 797 C C . GLN A 1 100 ? -41.079 38.358 22.075 1.00 27.95 116 GLN A C 1
ATOM 798 O O . GLN A 1 100 ? -41.558 39.042 22.987 1.00 30.07 116 GLN A O 1
ATOM 804 N N . LEU A 1 101 ? -40.770 38.849 20.878 1.00 28.70 117 LEU A N 1
ATOM 805 C CA . LEU A 1 101 ? -41.065 40.222 20.497 1.00 27.39 117 LEU A CA 1
ATOM 806 C C . LEU A 1 101 ? -42.417 40.267 19.801 1.00 32.48 117 LEU A C 1
ATOM 807 O O . LEU A 1 101 ? -42.661 39.516 18.850 1.00 29.64 117 LEU A O 1
ATOM 812 N N . GLY A 1 102 ? -43.298 41.134 20.291 1.00 26.80 118 GLY A N 1
ATOM 813 C CA . GLY A 1 102 ? -44.630 41.245 19.735 1.00 22.93 118 GLY A CA 1
ATOM 814 C C . GLY A 1 102 ? -44.794 42.443 18.825 1.00 25.27 118 GLY A C 1
ATOM 815 O O . GLY A 1 102 ? -44.896 43.579 19.295 1.00 29.24 118 GLY A O 1
ATOM 816 N N . LEU A 1 103 ? -44.817 42.199 17.516 1.00 25.11 119 LEU A N 1
ATOM 817 C CA . LEU A 1 103 ? -44.990 43.262 16.528 1.00 28.18 119 LEU A CA 1
ATOM 818 C C . LEU A 1 103 ? -46.486 43.477 16.339 1.00 29.64 119 LEU A C 1
ATOM 819 O O . LEU A 1 103 ? -47.134 42.821 15.523 1.00 29.56 119 LEU A O 1
ATOM 824 N N . ARG A 1 104 ? -47.043 44.404 17.116 1.00 25.94 120 ARG A N 1
ATOM 825 C CA . ARG A 1 104 ? -48.466 44.723 17.066 1.00 30.18 120 ARG A CA 1
ATOM 826 C C . ARG A 1 104 ? -48.693 45.757 15.972 1.00 31.70 120 ARG A C 1
ATOM 827 O O . ARG A 1 104 ? -48.218 46.893 16.073 1.00 27.81 120 ARG A O 1
ATOM 835 N N . MET A 1 105 ? -49.425 45.370 14.932 1.00 30.71 121 MET A N 1
ATOM 836 C CA . MET A 1 105 ? -49.621 46.217 13.767 1.00 35.88 121 MET A CA 1
ATOM 837 C C . MET A 1 105 ? -51.106 46.375 13.485 1.00 34.75 121 MET A C 1
ATOM 838 O O . MET A 1 105 ? -51.890 45.439 13.673 1.00 34.39 121 MET A O 1
ATOM 843 N N . GLU A 1 106 ? -51.482 47.571 13.041 1.00 34.77 122 GLU A N 1
ATOM 844 C CA . GLU A 1 106 ? -52.871 47.901 12.755 1.00 35.36 122 GLU A CA 1
ATOM 845 C C . GLU A 1 106 ? -52.949 48.646 11.434 1.00 34.69 122 GLU A C 1
ATOM 846 O O . GLU A 1 106 ? -52.231 49.629 11.231 1.00 32.78 122 GLU A O 1
ATOM 852 N N . SER A 1 107 ? -53.814 48.180 10.544 1.00 35.84 123 SER A N 1
ATOM 853 C CA . SER A 1 107 ? -54.156 48.912 9.339 1.00 36.13 123 SER A CA 1
ATOM 854 C C . SER A 1 107 ? -55.463 49.670 9.585 1.00 44.09 123 SER A C 1
ATOM 855 O O . SER A 1 107 ? -55.820 49.957 10.733 1.00 39.30 123 SER A O 1
ATOM 858 N N . LYS A 1 108 ? -56.194 49.988 8.515 1.00 42.52 124 LYS A N 1
ATOM 859 C CA . LYS A 1 108 ? -57.421 50.761 8.681 1.00 39.65 124 LYS A CA 1
ATOM 860 C C . LYS A 1 108 ? -58.516 49.935 9.350 1.00 40.55 124 LYS A C 1
ATOM 861 O O . LYS A 1 108 ? -59.293 50.465 10.153 1.00 46.23 124 LYS A O 1
ATOM 867 N N . THR A 1 109 ? -58.596 48.638 9.039 1.00 37.60 125 THR A N 1
ATOM 868 C CA . THR A 1 109 ? -59.614 47.774 9.622 1.00 43.73 125 THR A CA 1
ATOM 869 C C . THR A 1 109 ? -59.070 46.468 10.183 1.00 43.84 125 THR A C 1
ATOM 870 O O . THR A 1 109 ? -59.855 45.669 10.705 1.00 48.53 125 THR A O 1
ATOM 874 N N . GLU A 1 110 ? -57.765 46.221 10.093 1.00 36.41 126 GLU A N 1
ATOM 875 C CA . GLU A 1 110 ? -57.184 44.960 10.528 1.00 40.67 126 GLU A CA 1
ATOM 876 C C . GLU A 1 110 ? -56.111 45.199 11.582 1.00 37.39 126 GLU A C 1
ATOM 877 O O . GLU A 1 110 ? -55.406 46.212 11.561 1.00 35.06 126 GLU A O 1
ATOM 883 N N . LYS A 1 111 ? -56.000 44.246 12.505 1.00 37.18 127 LYS A N 1
ATOM 884 C CA . LYS A 1 111 ? -54.964 44.233 13.526 1.00 35.16 127 LYS A CA 1
ATOM 885 C C . LYS A 1 111 ? -54.263 42.882 13.495 1.00 39.45 127 LYS A C 1
ATOM 886 O O . LYS A 1 111 ? -54.884 41.852 13.219 1.00 33.60 127 LYS A O 1
ATOM 892 N N . TRP A 1 112 ? -52.962 42.891 13.778 1.00 31.49 128 TRP A N 1
ATOM 893 C CA . TRP A 1 112 ? -52.189 41.658 13.755 1.00 30.46 128 TRP A CA 1
ATOM 894 C C . TRP A 1 112 ? -51.050 41.742 14.760 1.00 32.56 128 TRP A C 1
ATOM 895 O O . TRP A 1 112 ? -50.479 42.811 14.993 1.00 32.91 128 TRP A O 1
ATOM 906 N N . MET A 1 113 ? -50.726 40.593 15.347 1.00 28.58 129 MET A N 1
ATOM 907 C CA . MET A 1 113 ? -49.604 40.455 16.270 1.00 30.62 129 MET A CA 1
ATOM 908 C C . MET A 1 113 ? -48.651 39.410 15.704 1.00 29.33 129 MET A C 1
ATOM 909 O O . MET A 1 113 ? -48.939 38.210 15.753 1.00 27.78 129 MET A O 1
ATOM 914 N N . GLU A 1 114 ? -47.523 39.865 15.167 1.00 28.45 130 GLU A N 1
ATOM 915 C CA . GLU A 1 114 ? -46.493 38.981 14.638 1.00 27.81 130 GLU A CA 1
ATOM 916 C C . GLU A 1 114 ? -45.410 38.793 15.692 1.00 27.52 130 GLU A C 1
ATOM 917 O O . GLU A 1 114 ? -44.868 39.773 16.214 1.00 25.48 130 GLU A O 1
ATOM 923 N N . ARG A 1 115 ? -45.100 37.538 16.002 1.00 29.02 131 ARG A N 1
ATOM 924 C CA . ARG A 1 115 ? -44.201 37.195 17.094 1.00 30.69 131 ARG A CA 1
ATOM 925 C C . ARG A 1 115 ? -42.852 36.748 16.548 1.00 28.52 131 ARG A C 1
ATOM 926 O O . ARG A 1 115 ? -42.789 35.945 15.611 1.00 25.11 131 ARG A O 1
ATOM 934 N N . ILE A 1 116 ? -41.781 37.275 17.137 1.00 26.82 132 ILE A N 1
ATOM 935 C CA . ILE A 1 116 ? -40.411 36.887 16.822 1.00 28.09 132 ILE A CA 1
ATOM 936 C C . ILE A 1 116 ? -39.703 36.587 18.134 1.00 29.55 132 ILE A C 1
ATOM 937 O O . ILE A 1 116 ? -39.727 37.411 19.055 1.00 30.22 132 ILE A O 1
ATOM 942 N N . HIS A 1 117 ? -39.078 35.417 18.225 1.00 21.23 133 HIS A N 1
ATOM 943 C CA . HIS A 1 117 ? -38.380 35.054 19.450 1.00 28.85 133 HIS A CA 1
ATOM 944 C C . HIS A 1 117 ? -36.973 35.635 19.448 1.00 24.42 133 HIS A C 1
ATOM 945 O O . HIS A 1 117 ? -36.251 35.540 18.450 1.00 25.64 133 HIS A O 1
ATOM 952 N N . LEU A 1 118 ? -36.589 36.235 20.571 1.00 27.54 134 LEU A N 1
ATOM 953 C CA . LEU A 1 118 ? -35.257 36.795 20.766 1.00 25.29 134 LEU A CA 1
ATOM 954 C C . LEU A 1 118 ? -34.605 36.058 21.928 1.00 27.68 134 LEU A C 1
ATOM 955 O O . LEU A 1 118 ? -35.037 36.197 23.077 1.00 25.75 134 LEU A O 1
ATOM 960 N N . ALA A 1 119 ? -33.574 35.272 21.629 1.00 24.60 135 ALA A N 1
ATOM 961 C CA . ALA A 1 119 ? -32.852 34.502 22.635 1.00 27.65 135 ALA A CA 1
ATOM 962 C C . ALA A 1 119 ? -31.552 35.228 22.961 1.00 26.46 135 ALA A C 1
ATOM 963 O O . ALA A 1 119 ? -30.622 35.246 22.149 1.00 24.26 135 ALA A O 1
ATOM 965 N N . VAL A 1 120 ? -31.491 35.827 24.148 1.00 22.65 136 VAL A N 1
ATOM 966 C CA . VAL A 1 120 ? -30.318 36.560 24.611 1.00 24.89 136 VAL A CA 1
ATOM 967 C C . VAL A 1 120 ? -29.693 35.773 25.754 1.00 22.90 136 VAL A C 1
ATOM 968 O O . VAL A 1 120 ? -30.355 35.497 26.762 1.00 25.11 136 VAL A O 1
ATOM 972 N N . SER A 1 121 ? -28.427 35.408 25.597 1.00 23.27 137 SER A N 1
ATOM 973 C CA . SER A 1 121 ? -27.673 34.738 26.644 1.00 27.77 137 SER A CA 1
ATOM 974 C C . SER A 1 121 ? -26.869 35.762 27.435 1.00 28.27 137 SER A C 1
ATOM 975 O O . SER A 1 121 ? -26.531 36.836 26.930 1.00 31.50 137 SER A O 1
ATOM 978 N N . GLU A 1 122 ? -26.573 35.427 28.693 1.00 35.23 138 GLU A N 1
ATOM 979 C CA . GLU A 1 122 ? -25.821 36.355 29.532 1.00 34.69 138 GLU A CA 1
ATOM 980 C C . GLU A 1 122 ? -24.388 36.508 29.038 1.00 30.33 138 GLU A C 1
ATOM 981 O O . GLU A 1 122 ? -23.842 37.617 29.036 1.00 28.57 138 GLU A O 1
ATOM 987 N N . ARG A 1 123 ? -23.768 35.415 28.617 1.00 33.47 139 ARG A N 1
ATOM 988 C CA . ARG A 1 123 ? -22.435 35.427 28.044 1.00 35.21 139 ARG A CA 1
ATOM 989 C C . ARG A 1 123 ? -22.500 35.185 26.542 1.00 33.12 139 ARG A C 1
ATOM 990 O O . ARG A 1 123 ? -23.463 34.595 26.040 1.00 31.01 139 ARG A O 1
ATOM 998 N N . PRO A 1 124 ? -21.501 35.647 25.789 1.00 34.54 140 PRO A N 1
ATOM 999 C CA . PRO A 1 124 ? -21.451 35.328 24.354 1.00 28.73 140 PRO A CA 1
ATOM 1000 C C . PRO A 1 124 ? -21.427 33.824 24.135 1.00 32.21 140 PRO A C 1
ATOM 1001 O O . PRO A 1 124 ? -20.572 33.113 24.670 1.00 30.23 140 PRO A O 1
ATOM 1005 N N . PHE A 1 125 ? -22.387 33.334 23.348 1.00 32.98 141 PHE A N 1
ATOM 1006 C CA . PHE A 1 125 ? -22.443 31.901 23.113 1.00 30.15 141 PHE A CA 1
ATOM 1007 C C . PHE A 1 125 ? -21.341 31.475 22.144 1.00 28.96 141 PHE A C 1
ATOM 1008 O O . PHE A 1 125 ? -20.876 32.278 21.329 1.00 30.13 141 PHE A O 1
ATOM 1016 N N . PRO A 1 126 ? -20.891 30.220 22.224 1.00 32.02 142 PRO A N 1
ATOM 1017 C CA . PRO A 1 126 ? -19.772 29.799 21.389 1.00 33.00 142 PRO A CA 1
ATOM 1018 C C . PRO A 1 126 ? -20.209 29.612 19.948 1.00 34.50 142 PRO A C 1
ATOM 1019 O O . PRO A 1 126 ? -21.389 29.337 19.672 1.00 30.35 142 PRO A O 1
ATOM 1023 N N . PRO A 1 127 ? -19.291 29.757 18.992 1.00 33.62 143 PRO A N 1
ATOM 1024 C CA . PRO A 1 127 ? -19.609 29.386 17.608 1.00 27.72 143 PRO A CA 1
ATOM 1025 C C . PRO A 1 127 ? -19.703 27.877 17.457 1.00 29.03 143 PRO A C 1
ATOM 1026 O O . PRO A 1 127 ? -19.622 27.148 18.450 1.00 31.92 143 PRO A O 1
ATOM 1030 N N . HIS A 1 128 ? -19.874 27.390 16.232 1.00 29.92 144 HIS A N 1
ATOM 1031 C CA . HIS A 1 128 ? -19.997 25.960 15.981 1.00 32.87 144 HIS A CA 1
ATOM 1032 C C . HIS A 1 128 ? -19.110 25.579 14.807 1.00 32.90 144 HIS A C 1
ATOM 1033 O O . HIS A 1 128 ? -19.290 26.091 13.697 1.00 33.30 144 HIS A O 1
ATOM 1040 N N . ILE A 1 129 ? -18.159 24.684 15.053 1.00 28.93 145 ILE A N 1
ATOM 1041 C CA . ILE A 1 129 ? -17.300 24.165 13.996 1.00 31.85 145 ILE A CA 1
ATOM 1042 C C . ILE A 1 129 ? -18.023 23.029 13.288 1.00 30.03 145 ILE A C 1
ATOM 1043 O O . ILE A 1 129 ? -18.523 22.098 13.930 1.00 33.54 145 ILE A O 1
ATOM 1048 N N . GLN A 1 130 ? -18.086 23.104 11.962 1.00 29.83 146 GLN A N 1
ATOM 1049 C CA . GLN A 1 130 ? -18.700 22.070 11.140 1.00 36.47 146 GLN A CA 1
ATOM 1050 C C . GLN A 1 130 ? -17.616 21.396 10.310 1.00 37.58 146 GLN A C 1
ATOM 1051 O O . GLN A 1 130 ? -16.935 22.056 9.517 1.00 41.44 146 GLN A O 1
ATOM 1057 N N . LEU A 1 131 ? -17.459 20.088 10.497 1.00 36.54 147 LEU A N 1
ATOM 1058 C CA . LEU A 1 131 ? -16.464 19.288 9.807 1.00 41.17 147 LEU A CA 1
ATOM 1059 C C . LEU A 1 131 ? -17.135 18.282 8.879 1.00 41.04 147 LEU A C 1
ATOM 1060 O O . LEU A 1 131 ? -18.265 17.852 9.134 1.00 40.30 147 LEU A O 1
ATOM 1065 N N . PRO A 1 132 ? -16.474 17.894 7.791 1.00 39.00 148 PRO A N 1
ATOM 1066 C CA . PRO A 1 132 ? -16.948 16.743 7.033 1.00 39.78 148 PRO A CA 1
ATOM 1067 C C . PRO A 1 132 ? -16.871 15.492 7.883 1.00 41.15 148 PRO A C 1
ATOM 1068 O O . PRO A 1 132 ? -15.974 15.354 8.736 1.00 41.31 148 PRO A O 1
ATOM 1072 N N . PRO A 1 133 ? -17.800 14.551 7.694 1.00 41.38 149 PRO A N 1
ATOM 1073 C CA . PRO A 1 133 ? -17.786 13.345 8.536 1.00 42.67 149 PRO A CA 1
ATOM 1074 C C . PRO A 1 133 ? -16.563 12.475 8.317 1.00 42.05 149 PRO A C 1
ATOM 1075 O O . PRO A 1 133 ? -16.155 11.758 9.240 1.00 46.58 149 PRO A O 1
ATOM 1079 N N . GLU A 1 134 ? -15.963 12.517 7.130 1.00 41.79 150 GLU A N 1
ATOM 1080 C CA . GLU A 1 134 ? -14.772 11.737 6.816 1.00 42.43 150 GLU A CA 1
ATOM 1081 C C . GLU A 1 134 ? -13.641 12.687 6.454 1.00 45.22 150 GLU A C 1
ATOM 1082 O O . GLU A 1 134 ? -13.748 13.447 5.485 1.00 41.47 150 GLU A O 1
ATOM 1088 N N . ILE A 1 135 ? -12.565 12.648 7.236 1.00 34.07 151 ILE A N 1
ATOM 1089 C CA . ILE A 1 135 ? -11.353 13.412 6.967 1.00 37.26 151 ILE A CA 1
ATOM 1090 C C . ILE A 1 135 ? -10.184 12.440 6.942 1.00 36.25 151 ILE A C 1
ATOM 1091 O O . ILE A 1 135 ? -9.998 11.664 7.886 1.00 32.73 151 ILE A O 1
ATOM 1096 N N . GLN A 1 136 ? -9.403 12.474 5.865 1.00 38.78 152 GLN A N 1
ATOM 1097 C CA . GLN A 1 136 ? -8.236 11.617 5.724 1.00 38.99 152 GLN A CA 1
ATOM 1098 C C . GLN A 1 136 ? -7.028 12.459 5.336 1.00 41.39 152 GLN A C 1
ATOM 1099 O O . GLN A 1 136 ? -7.146 13.632 4.972 1.00 33.20 152 GLN A O 1
ATOM 1105 N N . GLU A 1 137 ? -5.854 11.837 5.421 1.00 36.20 153 GLU A N 1
ATOM 1106 C CA . GLU A 1 137 ? -4.604 12.538 5.169 1.00 35.92 153 GLU A CA 1
ATOM 1107 C C . GLU A 1 137 ? -4.512 12.979 3.712 1.00 35.05 153 GLU A C 1
ATOM 1108 O O . GLU A 1 137 ? -5.064 12.344 2.811 1.00 38.25 153 GLU A O 1
ATOM 1114 N N . SER A 1 138 ? -3.810 14.093 3.495 1.00 34.74 154 SER A N 1
ATOM 1115 C CA . SER A 1 138 ? -3.522 14.627 2.164 1.00 43.23 154 SER A CA 1
ATOM 1116 C C . SER A 1 138 ? -4.782 15.078 1.429 1.00 40.51 154 SER A C 1
ATOM 1117 O O . SER A 1 138 ? -4.747 15.310 0.217 1.00 45.56 154 SER A O 1
ATOM 1120 N N . GLN A 1 139 ? -5.895 15.210 2.144 1.00 39.93 155 GLN A N 1
ATOM 1121 C CA . GLN A 1 139 ? -7.143 15.713 1.589 1.00 43.04 155 GLN A CA 1
ATOM 1122 C C . GLN A 1 139 ? -7.320 17.171 1.989 1.00 46.66 155 GLN A C 1
ATOM 1123 O O . GLN A 1 139 ? -7.073 17.540 3.140 1.00 49.14 155 GLN A O 1
ATOM 1129 N N . GLU A 1 140 ? -7.734 18.003 1.037 1.00 39.98 156 GLU A N 1
ATOM 1130 C CA . GLU A 1 140 ? -8.012 19.404 1.325 1.00 42.43 156 GLU A CA 1
ATOM 1131 C C . GLU A 1 140 ? -9.452 19.531 1.805 1.00 46.58 156 GLU A C 1
ATOM 1132 O O . GLU A 1 140 ? -10.392 19.241 1.057 1.00 50.17 156 GLU A O 1
ATOM 1138 N N . VAL A 1 141 ? -9.620 19.961 3.051 1.00 47.97 157 VAL A N 1
ATOM 1139 C CA . VAL A 1 141 ? -10.936 20.130 3.649 1.00 41.82 157 VAL A CA 1
ATOM 1140 C C . VAL A 1 141 ? -11.151 21.604 3.953 1.00 41.43 157 VAL A C 1
ATOM 1141 O O . VAL A 1 141 ? -10.207 22.348 4.239 1.00 37.26 157 VAL A O 1
ATOM 1145 N N . THR A 1 142 ? -12.409 22.026 3.877 1.00 39.65 158 THR A N 1
ATOM 1146 C CA . THR A 1 142 ? -12.806 23.380 4.236 1.00 40.63 158 THR A CA 1
ATOM 1147 C C . THR A 1 142 ? -13.385 23.343 5.645 1.00 39.09 158 THR A C 1
ATOM 1148 O O . THR A 1 142 ? -14.471 22.797 5.864 1.00 42.94 158 THR A O 1
ATOM 1152 N N . LEU A 1 143 ? -12.650 23.906 6.599 1.00 35.24 159 LEU A N 1
ATOM 1153 C CA . LEU A 1 143 ? -13.149 24.030 7.960 1.00 35.25 159 LEU A CA 1
ATOM 1154 C C . LEU A 1 143 ? -14.132 25.191 8.028 1.00 31.94 159 LEU A C 1
ATOM 1155 O O . LEU A 1 143 ? -13.817 26.308 7.607 1.00 31.53 159 LEU A O 1
ATOM 1160 N N . THR A 1 144 ? -15.326 24.925 8.550 1.00 28.89 160 THR A N 1
ATOM 1161 C CA . THR A 1 144 ? -16.396 25.910 8.604 1.00 33.44 160 THR A CA 1
ATOM 1162 C C . THR A 1 144 ? -16.733 26.217 10.055 1.00 27.26 160 THR A C 1
ATOM 1163 O O . THR A 1 144 ? -17.006 25.303 10.840 1.00 27.89 160 THR A O 1
ATOM 1167 N N . CYS A 1 145 ? -16.707 27.499 10.406 1.00 29.64 161 CYS A N 1
ATOM 1168 C CA . CYS A 1 145 ? -17.101 27.967 11.729 1.00 31.96 161 CYS A CA 1
ATOM 1169 C C . CYS A 1 145 ? -18.352 28.821 11.582 1.00 31.40 161 CYS A C 1
ATOM 1170 O O . CYS A 1 145 ? -18.330 29.845 10.889 1.00 34.29 161 CYS A O 1
ATOM 1173 N N . LEU A 1 146 ? -19.435 28.400 12.229 1.00 31.73 162 LEU A N 1
ATOM 1174 C CA . LEU A 1 146 ? -20.733 29.048 12.103 1.00 30.83 162 LEU A CA 1
ATOM 1175 C C . LEU A 1 146 ? -21.136 29.670 13.431 1.00 30.17 162 LEU A C 1
ATOM 1176 O O . LEU A 1 146 ? -21.106 29.003 14.470 1.00 30.90 162 LEU A O 1
ATOM 1181 N N . LEU A 1 147 ? -21.513 30.945 13.388 1.00 29.37 163 LEU A N 1
ATOM 1182 C CA . LEU A 1 147 ? -22.061 31.656 14.535 1.00 28.21 163 LEU A CA 1
ATOM 1183 C C . LEU A 1 147 ? -23.405 32.240 14.131 1.00 28.69 163 LEU A C 1
ATOM 1184 O O . LEU A 1 147 ? -23.483 33.015 13.172 1.00 25.17 163 LEU A O 1
ATOM 1189 N N . ALA A 1 148 ? -24.459 31.871 14.858 1.00 25.83 164 ALA A N 1
ATOM 1190 C CA . ALA A 1 148 ? -25.811 32.335 14.547 1.00 33.04 164 ALA A CA 1
ATOM 1191 C C . ALA A 1 148 ? -26.038 33.744 15.100 1.00 31.98 164 ALA A C 1
ATOM 1192 O O . ALA A 1 148 ? -26.944 34.003 15.892 1.00 29.40 164 ALA A O 1
ATOM 1194 N N . PHE A 1 149 ? -25.188 34.669 14.655 1.00 29.90 165 PHE A N 1
ATOM 1195 C CA . PHE A 1 149 ? -25.261 36.049 15.113 1.00 28.44 165 PHE A CA 1
ATOM 1196 C C . PHE A 1 149 ? -24.618 36.967 14.084 1.00 30.17 165 PHE A C 1
ATOM 1197 O O . PHE A 1 149 ? -23.615 36.609 13.460 1.00 28.14 165 PHE A O 1
ATOM 1205 N N . SER A 1 150 ? -25.206 38.153 13.931 1.00 31.56 166 SER A N 1
ATOM 1206 C CA . SER A 1 150 ? -24.634 39.239 13.147 1.00 28.54 166 SER A CA 1
ATOM 1207 C C . SER A 1 150 ? -25.448 40.503 13.389 1.00 28.72 166 SER A C 1
ATOM 1208 O O . SER A 1 150 ? -26.676 40.500 13.242 1.00 28.86 166 SER A O 1
ATOM 1211 N N . CYS A 1 151 ? -24.773 41.581 13.780 1.00 27.90 167 CYS A N 1
ATOM 1212 C CA . CYS A 1 151 ? -25.421 42.860 14.021 1.00 27.92 167 CYS A CA 1
ATOM 1213 C C . CYS A 1 151 ? -24.432 43.969 13.695 1.00 31.70 167 CYS A C 1
ATOM 1214 O O . CYS A 1 151 ? -23.256 43.883 14.053 1.00 36.16 167 CYS A O 1
ATOM 1217 N N . TYR A 1 152 ? -24.933 45.010 13.023 1.00 34.59 168 TYR A N 1
ATOM 1218 C CA . TYR A 1 152 ? -24.089 46.096 12.528 1.00 35.53 168 TYR A CA 1
ATOM 1219 C C . TYR A 1 152 ? -23.428 46.871 13.664 1.00 31.26 168 TYR A C 1
ATOM 1220 O O . TYR A 1 152 ? -22.254 47.245 13.564 1.00 33.98 168 TYR A O 1
ATOM 1229 N N . GLY A 1 153 ? -24.159 47.119 14.748 1.00 35.85 169 GLY A N 1
ATOM 1230 C CA . GLY A 1 153 ? -23.603 47.875 15.858 1.00 33.07 169 GLY A CA 1
ATOM 1231 C C . GLY A 1 153 ? -22.478 47.180 16.600 1.00 33.13 169 GLY A C 1
ATOM 1232 O O . GLY A 1 153 ? -21.778 47.840 17.377 1.00 34.66 169 GLY A O 1
ATOM 1233 N N . TYR A 1 154 ? -22.282 45.881 16.381 1.00 34.13 170 TYR A N 1
ATOM 1234 C CA . TYR A 1 154 ? -21.298 45.095 17.127 1.00 34.09 170 TYR A CA 1
ATOM 1235 C C . TYR A 1 154 ? -20.573 44.154 16.177 1.00 36.45 170 TYR A C 1
ATOM 1236 O O . TYR A 1 154 ? -20.935 42.979 16.038 1.00 33.15 170 TYR A O 1
ATOM 1245 N N . PRO A 1 155 ? -19.529 44.637 15.507 1.00 38.80 171 PRO A N 1
ATOM 1246 C CA . PRO A 1 155 ? -18.760 43.763 14.615 1.00 34.74 171 PRO A CA 1
ATOM 1247 C C . PRO A 1 155 ? -17.912 42.776 15.402 1.00 36.53 171 PRO A C 1
ATOM 1248 O O . PRO A 1 155 ? -17.481 43.046 16.526 1.00 33.58 171 PRO A O 1
ATOM 1252 N N . ILE A 1 156 ? -17.676 41.616 14.793 1.00 31.18 172 ILE A N 1
ATOM 1253 C CA . ILE A 1 156 ? -16.969 40.511 15.423 1.00 33.09 172 ILE A CA 1
ATOM 1254 C C . ILE A 1 156 ? -16.032 39.879 14.399 1.00 34.02 172 ILE A C 1
ATOM 1255 O O . ILE A 1 156 ? -16.018 40.250 13.222 1.00 31.54 172 ILE A O 1
ATOM 1260 N N . GLN A 1 157 ? -15.249 38.905 14.858 1.00 35.55 173 GLN A N 1
ATOM 1261 C CA . GLN A 1 157 ? -14.329 38.180 13.995 1.00 38.55 173 GLN A CA 1
ATOM 1262 C C . GLN A 1 157 ? -14.160 36.765 14.528 1.00 33.06 173 GLN A C 1
ATOM 1263 O O . GLN A 1 157 ? -14.244 36.525 15.735 1.00 29.32 173 GLN A O 1
ATOM 1269 N N . LEU A 1 158 ? -13.929 35.829 13.611 1.00 31.11 174 LEU A N 1
ATOM 1270 C CA . LEU A 1 158 ? -13.707 34.427 13.944 1.00 31.61 174 LEU A CA 1
ATOM 1271 C C . LEU A 1 158 ? -12.261 34.075 13.621 1.00 34.69 174 LEU A C 1
ATOM 1272 O O . LEU A 1 158 ? -11.807 34.278 12.490 1.00 37.33 174 LEU A O 1
ATOM 1277 N N . GLN A 1 159 ? -11.543 33.550 14.611 1.00 28.11 175 GLN A N 1
ATOM 1278 C CA . GLN A 1 159 ? -10.114 33.283 14.493 1.00 32.16 175 GLN A CA 1
ATOM 1279 C C . GLN A 1 159 ? -9.868 31.787 14.626 1.00 28.82 175 GLN A C 1
ATOM 1280 O O . GLN A 1 159 ? -10.238 31.181 15.636 1.00 28.40 175 GLN A O 1
ATOM 1286 N N . TRP A 1 160 ? -9.236 31.200 13.614 1.00 27.22 176 TRP A N 1
ATOM 1287 C CA . TRP A 1 160 ? -8.924 29.776 13.630 1.00 29.65 176 TRP A CA 1
ATOM 1288 C C . TRP A 1 160 ? -7.606 29.524 14.349 1.00 35.85 176 TRP A C 1
ATOM 1289 O O . TRP A 1 160 ? -6.621 30.239 14.144 1.00 33.19 176 TRP A O 1
ATOM 1300 N N . LEU A 1 161 ? -7.596 28.500 15.200 1.00 35.43 177 LEU A N 1
ATOM 1301 C CA . LEU A 1 161 ? -6.414 28.104 15.950 1.00 39.15 177 LEU A CA 1
ATOM 1302 C C . LEU A 1 161 ? -6.167 26.614 15.768 1.00 37.78 177 LEU A C 1
ATOM 1303 O O . LEU A 1 161 ? -7.113 25.825 15.677 1.00 35.26 177 LEU A O 1
ATOM 1308 N N . LEU A 1 162 ? -4.892 26.234 15.714 1.00 34.93 178 LEU A N 1
ATOM 1309 C CA . LEU A 1 162 ? -4.486 24.833 15.664 1.00 36.50 178 LEU A CA 1
ATOM 1310 C C . LEU A 1 162 ? -3.479 24.600 16.782 1.00 37.25 178 LEU A C 1
ATOM 1311 O O . LEU A 1 162 ? -2.347 25.091 16.713 1.00 42.33 178 LEU A O 1
ATOM 1316 N N . GLU A 1 163 ? -3.895 23.850 17.805 1.00 36.39 179 GLU A N 1
ATOM 1317 C CA . GLU A 1 163 ? -3.087 23.621 19.004 1.00 40.40 179 GLU A CA 1
ATOM 1318 C C . GLU A 1 163 ? -2.676 24.945 19.648 1.00 43.99 179 GLU A C 1
ATOM 1319 O O . GLU A 1 163 ? -1.517 25.155 20.013 1.00 38.69 179 GLU A O 1
ATOM 1325 N N . GLY A 1 164 ? -3.648 25.846 19.782 1.00 34.40 180 GLY A N 1
ATOM 1326 C CA . GLY A 1 164 ? -3.438 27.122 20.430 1.00 32.44 180 GLY A CA 1
ATOM 1327 C C . GLY A 1 164 ? -2.694 28.156 19.614 1.00 32.43 180 GLY A C 1
ATOM 1328 O O . GLY A 1 164 ? -2.442 29.255 20.124 1.00 39.20 180 GLY A O 1
ATOM 1329 N N . VAL A 1 165 ? -2.339 27.852 18.376 1.00 35.97 181 VAL A N 1
ATOM 1330 C CA . VAL A 1 165 ? -1.577 28.755 17.515 1.00 38.08 181 VAL A CA 1
ATOM 1331 C C . VAL A 1 165 ? -2.475 29.180 16.361 1.00 37.73 181 VAL A C 1
ATOM 1332 O O . VAL A 1 165 ? -3.126 28.323 15.752 1.00 38.81 181 VAL A O 1
ATOM 1336 N N . PRO A 1 166 ? -2.552 30.471 16.040 1.00 42.98 182 PRO A N 1
ATOM 1337 C CA . PRO A 1 166 ? -3.345 30.898 14.879 1.00 42.00 182 PRO A CA 1
ATOM 1338 C C . PRO A 1 166 ? -2.853 30.230 13.604 1.00 49.05 182 PRO A C 1
ATOM 1339 O O . PRO A 1 166 ? -1.652 30.187 13.326 1.00 50.80 182 PRO A O 1
ATOM 1343 N N . MET A 1 167 ? -3.796 29.702 12.829 1.00 42.66 183 MET A N 1
ATOM 1344 C CA . MET A 1 167 ? -3.444 28.969 11.622 1.00 42.95 183 MET A CA 1
ATOM 1345 C C . MET A 1 167 ? -2.962 29.922 10.535 1.00 49.05 183 MET A C 1
ATOM 1346 O O . MET A 1 167 ? -3.512 31.011 10.348 1.00 50.40 183 MET A O 1
ATOM 1351 N N . ARG A 1 168 ? -1.919 29.500 9.817 1.00 48.57 184 ARG A N 1
ATOM 1352 C CA . ARG A 1 168 ? -1.308 30.357 8.806 1.00 48.27 184 ARG A CA 1
ATOM 1353 C C . ARG A 1 168 ? -2.205 30.533 7.588 1.00 55.61 184 ARG A C 1
ATOM 1354 O O . ARG A 1 168 ? -2.099 31.544 6.885 1.00 61.41 184 ARG A O 1
ATOM 1362 N N . GLN A 1 169 ? -3.084 29.570 7.322 1.00 53.58 185 GLN A N 1
ATOM 1363 C CA . GLN A 1 169 ? -3.944 29.642 6.149 1.00 50.98 185 GLN A CA 1
ATOM 1364 C C . GLN A 1 169 ? -4.924 30.802 6.271 1.00 49.72 185 GLN A C 1
ATOM 1365 O O . GLN A 1 169 ? -5.408 31.118 7.362 1.00 46.81 185 GLN A O 1
ATOM 1371 N N . ALA A 1 170 ? -5.212 31.440 5.141 1.00 51.37 186 ALA A N 1
ATOM 1372 C CA . ALA A 1 170 ? -6.180 32.526 5.126 1.00 48.47 186 ALA A CA 1
ATOM 1373 C C . ALA A 1 170 ? -7.595 31.974 5.231 1.00 45.92 186 ALA A C 1
ATOM 1374 O O . ALA A 1 170 ? -7.927 30.948 4.630 1.00 46.15 186 ALA A O 1
ATOM 1376 N N . ALA A 1 171 ? -8.430 32.657 6.007 1.00 47.45 187 ALA A N 1
ATOM 1377 C CA . ALA A 1 171 ? -9.819 32.274 6.194 1.00 41.83 187 ALA A CA 1
ATOM 1378 C C . ALA A 1 171 ? -10.734 33.271 5.495 1.00 40.32 187 ALA A C 1
ATOM 1379 O O . ALA A 1 171 ? -10.433 34.465 5.413 1.00 47.75 187 ALA A O 1
ATOM 1381 N N . VAL A 1 172 ? -11.854 32.767 4.986 1.00 40.63 188 VAL A N 1
ATOM 1382 C CA . VAL A 1 172 ? -12.850 33.579 4.297 1.00 41.10 188 VAL A CA 1
ATOM 1383 C C . VAL A 1 172 ? -14.037 33.757 5.232 1.00 44.13 188 VAL A C 1
ATOM 1384 O O . VAL A 1 172 ? -14.716 32.783 5.578 1.00 38.68 188 VAL A O 1
ATOM 1388 N N . THR A 1 173 ? -14.287 34.998 5.639 1.00 42.69 189 THR A N 1
ATOM 1389 C CA . THR A 1 173 ? -15.381 35.322 6.544 1.00 38.84 189 THR A CA 1
ATOM 1390 C C . THR A 1 173 ? -16.541 35.915 5.757 1.00 43.45 189 THR A C 1
ATOM 1391 O O . THR A 1 173 ? -16.367 36.897 5.028 1.00 44.98 189 THR A O 1
ATOM 1395 N N . SER A 1 174 ? -17.721 35.316 5.908 1.00 44.00 190 SER A N 1
ATOM 1396 C CA . SER A 1 174 ? -18.929 35.780 5.245 1.00 42.41 190 SER A CA 1
ATOM 1397 C C . SER A 1 174 ? -20.038 35.953 6.272 1.00 43.33 190 SER A C 1
ATOM 1398 O O . SER A 1 174 ? -20.114 35.215 7.258 1.00 39.94 190 SER A O 1
ATOM 1401 N N . THR A 1 175 ? -20.896 36.943 6.035 1.00 43.52 191 THR A N 1
ATOM 1402 C CA . THR A 1 175 ? -22.007 37.243 6.925 1.00 41.35 191 THR A CA 1
ATOM 1403 C C . THR A 1 175 ? -23.307 37.278 6.135 1.00 45.25 191 THR A C 1
ATOM 1404 O O . THR A 1 175 ? -23.325 37.611 4.947 1.00 44.15 191 THR A O 1
ATOM 1408 N N . SER A 1 176 ? -24.397 36.930 6.813 1.00 36.29 192 SER A N 1
ATOM 1409 C CA . SER A 1 176 ? -25.738 37.029 6.256 1.00 36.88 192 SER A CA 1
ATOM 1410 C C . SER A 1 176 ? -26.637 37.700 7.281 1.00 31.09 192 SER A C 1
ATOM 1411 O O . SER A 1 176 ? -26.683 37.279 8.441 1.00 33.26 192 SER A O 1
ATOM 1414 N N . LEU A 1 177 ? -27.344 38.749 6.851 1.00 32.81 193 LEU A N 1
ATOM 1415 C CA . LEU A 1 177 ? -28.244 39.505 7.709 1.00 29.90 193 LEU A CA 1
ATOM 1416 C C . LEU A 1 177 ? -29.507 39.798 6.894 1.00 31.34 193 LEU A C 1
ATOM 1417 O O . LEU A 1 177 ? -29.814 40.934 6.538 1.00 29.49 193 LEU A O 1
ATOM 1422 N N . THR A 1 178 ? -30.253 38.740 6.585 1.00 33.78 194 THR A N 1
ATOM 1423 C CA . THR A 1 178 ? -31.414 38.809 5.712 1.00 29.74 194 THR A CA 1
ATOM 1424 C C . THR A 1 178 ? -32.658 38.325 6.445 1.00 32.69 194 THR A C 1
ATOM 1425 O O . THR A 1 178 ? -32.597 37.840 7.578 1.00 28.36 194 THR A O 1
ATOM 1429 N N . ILE A 1 179 ? -33.802 38.460 5.770 1.00 32.03 195 ILE A N 1
ATOM 1430 C CA . ILE A 1 179 ? -35.057 37.946 6.301 1.00 26.69 195 ILE A CA 1
ATOM 1431 C C . ILE A 1 179 ? -35.076 36.429 6.381 1.00 29.47 195 ILE A C 1
ATOM 1432 O O . ILE A 1 179 ? -35.953 35.861 7.041 1.00 31.99 195 ILE A O 1
ATOM 1437 N N . LYS A 1 180 ? -34.129 35.756 5.726 1.00 29.24 196 LYS A N 1
ATOM 1438 C CA . LYS A 1 180 ? -34.100 34.300 5.707 1.00 32.69 196 LYS A CA 1
ATOM 1439 C C . LYS A 1 180 ? -33.187 33.719 6.780 1.00 34.35 196 LYS A C 1
ATOM 1440 O O . LYS A 1 180 ? -33.558 32.743 7.441 1.00 31.40 196 LYS A O 1
ATOM 1446 N N . SER A 1 181 ? -32.002 34.293 6.975 1.00 32.13 197 SER A N 1
ATOM 1447 C CA . SER A 1 181 ? -31.067 33.749 7.949 1.00 32.62 197 SER A CA 1
ATOM 1448 C C . SER A 1 181 ? -30.122 34.844 8.422 1.00 33.35 197 SER A C 1
ATOM 1449 O O . SER A 1 181 ? -29.823 35.789 7.687 1.00 32.03 197 SER A O 1
ATOM 1452 N N . VAL A 1 182 ? -29.655 34.696 9.660 1.00 32.60 198 VAL A N 1
ATOM 1453 C CA . VAL A 1 182 ? -28.703 35.612 10.276 1.00 32.45 198 VAL A CA 1
ATOM 1454 C C . VAL A 1 182 ? -27.559 34.780 10.837 1.00 32.43 198 VAL A C 1
ATOM 1455 O O . VAL A 1 182 ? -27.770 33.964 11.743 1.00 27.19 198 VAL A O 1
ATOM 1459 N N . PHE A 1 183 ? -26.355 34.981 10.306 1.00 31.95 199 PHE A N 1
ATOM 1460 C CA . PHE A 1 183 ? -25.199 34.236 10.788 1.00 33.82 199 PHE A CA 1
ATOM 1461 C C . PHE A 1 183 ? -23.918 34.937 10.359 1.00 32.06 199 PHE A C 1
ATOM 1462 O O . PHE A 1 183 ? -23.919 35.818 9.496 1.00 32.77 199 PHE A O 1
ATOM 1470 N N . THR A 1 184 ? -22.820 34.523 10.986 1.00 31.60 200 THR A N 1
ATOM 1471 C CA . THR A 1 184 ? -21.468 34.861 10.567 1.00 32.55 200 THR A CA 1
ATOM 1472 C C . THR A 1 184 ? -20.717 33.559 10.333 1.00 31.37 200 THR A C 1
ATOM 1473 O O . THR A 1 184 ? -20.700 32.687 11.207 1.00 33.76 200 THR A O 1
ATOM 1477 N N . ARG A 1 185 ? -20.111 33.420 9.157 1.00 36.04 201 ARG A N 1
ATOM 1478 C CA . ARG A 1 185 ? -19.417 32.195 8.786 1.00 37.16 201 ARG A CA 1
ATOM 1479 C C . ARG A 1 185 ? -17.952 32.487 8.494 1.00 34.95 201 ARG A C 1
ATOM 1480 O O . ARG A 1 185 ? -17.614 33.547 7.959 1.00 37.91 201 ARG A O 1
ATOM 1488 N N . SER A 1 186 ? -17.090 31.538 8.851 1.00 33.12 202 SER A N 1
ATOM 1489 C CA . SER A 1 186 ? -15.672 31.586 8.524 1.00 32.71 202 SER A CA 1
ATOM 1490 C C . SER A 1 186 ? -15.273 30.252 7.914 1.00 34.19 202 SER A C 1
ATOM 1491 O O . SER A 1 186 ? -15.554 29.196 8.489 1.00 32.43 202 SER A O 1
ATOM 1494 N N . GLU A 1 187 ? -14.627 30.299 6.752 1.00 33.73 203 GLU A N 1
ATOM 1495 C CA . GLU A 1 187 ? -14.190 29.104 6.044 1.00 32.87 203 GLU A CA 1
ATOM 1496 C C . GLU A 1 187 ? -12.685 29.164 5.835 1.00 36.49 203 GLU A C 1
ATOM 1497 O O . GLU A 1 187 ? -12.162 30.168 5.341 1.00 37.63 203 GLU A O 1
ATOM 1503 N N . LEU A 1 188 ? -11.995 28.088 6.209 1.00 35.75 204 LEU A N 1
ATOM 1504 C CA . LEU A 1 188 ? -10.545 28.003 6.093 1.00 40.87 204 LEU A CA 1
ATOM 1505 C C . LEU A 1 188 ? -10.184 26.705 5.388 1.00 37.98 204 LEU A C 1
ATOM 1506 O O . LEU A 1 188 ? -10.539 25.621 5.861 1.00 36.26 204 LEU A O 1
ATOM 1511 N N . LYS A 1 189 ? -9.485 26.817 4.261 1.00 36.90 205 LYS A N 1
ATOM 1512 C CA . LYS A 1 189 ? -8.994 25.640 3.560 1.00 39.92 205 LYS A CA 1
ATOM 1513 C C . LYS A 1 189 ? -7.776 25.080 4.280 1.00 34.86 205 LYS A C 1
ATOM 1514 O O . LYS A 1 189 ? -6.912 25.827 4.747 1.00 38.18 205 LYS A O 1
ATOM 1520 N N . PHE A 1 190 ? -7.711 23.754 4.365 1.00 34.15 206 PHE A N 1
ATOM 1521 C CA . PHE A 1 190 ? -6.752 23.097 5.243 1.00 43.37 206 PHE A CA 1
ATOM 1522 C C . PHE A 1 190 ? -6.537 21.673 4.755 1.00 40.06 206 PHE A C 1
ATOM 1523 O O . PHE A 1 190 ? -7.506 20.955 4.492 1.00 41.31 206 PHE A O 1
ATOM 1531 N N . SER A 1 191 ? -5.270 21.277 4.621 1.00 41.50 207 SER A N 1
ATOM 1532 C CA . SER A 1 191 ? -4.898 19.936 4.175 1.00 43.98 207 SER A CA 1
ATOM 1533 C C . SER A 1 191 ? -4.270 19.184 5.340 1.00 39.55 207 SER A C 1
ATOM 1534 O O . SER A 1 191 ? -3.044 19.225 5.524 1.00 41.83 207 SER A O 1
ATOM 1537 N N . PRO A 1 192 ? -5.057 18.486 6.153 1.00 41.28 208 PRO A N 1
ATOM 1538 C CA . PRO A 1 192 ? -4.485 17.783 7.304 1.00 37.67 208 PRO A CA 1
ATOM 1539 C C . PRO A 1 192 ? -3.658 16.581 6.882 1.00 37.56 208 PRO A C 1
ATOM 1540 O O . PRO A 1 192 ? -3.962 15.894 5.904 1.00 39.31 208 PRO A O 1
ATOM 1544 N N . GLN A 1 193 ? -2.597 16.337 7.639 1.00 36.55 209 GLN A N 1
ATOM 1545 C CA . GLN A 1 193 ? -1.766 15.155 7.493 1.00 36.99 209 GLN A CA 1
ATOM 1546 C C . GLN A 1 193 ? -2.058 14.196 8.643 1.00 34.26 209 GLN A C 1
ATOM 1547 O O . GLN A 1 193 ? -2.884 14.472 9.519 1.00 34.10 209 GLN A O 1
ATOM 1553 N N . TRP A 1 194 ? -1.368 13.053 8.634 1.00 27.97 210 TRP A N 1
ATOM 1554 C CA . TRP A 1 194 ? -1.603 12.043 9.660 1.00 30.06 210 TRP A CA 1
ATOM 1555 C C . TRP A 1 194 ? -1.313 12.581 11.056 1.00 34.19 210 TRP A C 1
ATOM 1556 O O . TRP A 1 194 ? -1.959 12.169 12.026 1.00 32.51 210 TRP A O 1
ATOM 1567 N N . SER A 1 195 ? -0.352 13.500 11.179 1.00 29.34 211 SER A N 1
ATOM 1568 C CA . SER A 1 195 ? 0.025 14.027 12.484 1.00 34.38 211 SER A CA 1
ATOM 1569 C C . SER A 1 195 ? -1.025 14.959 13.073 1.00 34.31 211 SER A C 1
ATOM 1570 O O . SER A 1 195 ? -0.959 15.252 14.272 1.00 33.56 211 SER A O 1
ATOM 1573 N N . HIS A 1 196 ? -1.984 15.429 12.275 1.00 29.92 212 HIS A N 1
ATOM 1574 C CA . HIS A 1 196 ? -3.057 16.263 12.800 1.00 29.60 212 HIS A CA 1
ATOM 1575 C C . HIS A 1 196 ? -4.141 15.462 13.508 1.00 31.52 212 HIS A C 1
ATOM 1576 O O . HIS A 1 196 ? -5.032 16.064 14.117 1.00 30.27 212 HIS A O 1
ATOM 1583 N N . HIS A 1 197 ? -4.093 14.133 13.441 1.00 32.00 213 HIS A N 1
ATOM 1584 C CA . HIS A 1 197 ? -5.081 13.312 14.127 1.00 34.27 213 HIS A CA 1
ATOM 1585 C C . HIS A 1 197 ? -4.942 13.472 15.636 1.00 33.00 213 HIS A C 1
ATOM 1586 O O . HIS A 1 197 ? -3.838 13.384 16.182 1.00 33.48 213 HIS A O 1
ATOM 1593 N N . GLY A 1 198 ? -6.067 13.708 16.309 1.00 37.96 214 GLY A N 1
ATOM 1594 C CA . GLY A 1 198 ? -6.073 13.925 17.738 1.00 36.25 214 GLY A CA 1
ATOM 1595 C C . GLY A 1 198 ? -5.741 15.333 18.177 1.00 37.96 214 GLY A C 1
ATOM 1596 O O . GLY A 1 198 ? -5.845 15.630 19.374 1.00 38.85 214 GLY A O 1
ATOM 1597 N N . LYS A 1 199 ? -5.344 16.211 17.259 1.00 31.67 215 LYS A N 1
ATOM 1598 C CA . LYS A 1 199 ? -5.027 17.581 17.623 1.00 33.44 215 LYS A CA 1
ATOM 1599 C C . LYS A 1 199 ? -6.302 18.411 17.747 1.00 39.91 215 LYS A C 1
ATOM 1600 O O . LYS A 1 199 ? -7.372 18.034 17.262 1.00 32.99 215 LYS A O 1
ATOM 1606 N N . ILE A 1 200 ? -6.173 19.558 18.408 1.00 37.68 216 ILE A N 1
ATOM 1607 C CA . ILE A 1 200 ? -7.308 20.407 18.751 1.00 38.38 216 ILE A CA 1
ATOM 1608 C C . ILE A 1 200 ? -7.362 21.586 17.791 1.00 37.34 216 ILE A C 1
ATOM 1609 O O . ILE A 1 200 ? -6.370 22.307 17.620 1.00 37.68 216 ILE A O 1
ATOM 1614 N N . VAL A 1 201 ? -8.521 21.785 17.167 1.00 32.63 217 VAL A N 1
ATOM 1615 C CA . VAL A 1 201 ? -8.793 22.946 16.328 1.00 34.84 217 VAL A CA 1
ATOM 1616 C C . VAL A 1 201 ? -9.788 23.833 17.062 1.00 37.32 217 VAL A C 1
ATOM 1617 O O . VAL A 1 201 ? -10.829 23.354 17.528 1.00 37.21 217 VAL A O 1
ATOM 1621 N N . THR A 1 202 ? -9.467 25.119 17.168 1.00 32.81 218 THR A N 1
ATOM 1622 C CA . THR A 1 202 ? -10.279 26.077 17.903 1.00 33.22 218 THR A CA 1
ATOM 1623 C C . THR A 1 202 ? -10.733 27.194 16.973 1.00 30.36 218 THR A C 1
ATOM 1624 O O . THR A 1 202 ? -9.934 27.721 16.190 1.00 33.24 218 THR A O 1
ATOM 1628 N N . CYS A 1 203 ? -12.014 27.545 17.057 1.00 35.43 219 CYS A N 1
ATOM 1629 C CA . CYS A 1 203 ? -12.558 28.740 16.420 1.00 23.50 219 CYS A CA 1
ATOM 1630 C C . CYS A 1 203 ? -12.961 29.707 17.526 1.00 26.75 219 CYS A C 1
ATOM 1631 O O . CYS A 1 203 ? -13.908 29.441 18.276 1.00 29.35 219 CYS A O 1
ATOM 1634 N N . GLN A 1 204 ? -12.243 30.820 17.630 1.00 27.93 220 GLN A N 1
ATOM 1635 C CA . GLN A 1 204 ? -12.493 31.818 18.660 1.00 28.48 220 GLN A CA 1
ATOM 1636 C C . GLN A 1 204 ? -13.393 32.921 18.120 1.00 26.67 220 GLN A C 1
ATOM 1637 O O . GLN A 1 204 ? -13.165 33.431 17.018 1.00 28.62 220 GLN A O 1
ATOM 1643 N N . LEU A 1 205 ? -14.404 33.288 18.900 1.00 26.25 221 LEU A N 1
ATOM 1644 C CA . LEU A 1 205 ? -15.182 34.491 18.648 1.00 27.47 221 LEU A CA 1
ATOM 1645 C C . LEU A 1 205 ? -14.515 35.652 19.373 1.00 27.34 221 LEU A C 1
ATOM 1646 O O . LEU A 1 205 ? -14.284 35.580 20.585 1.00 28.92 221 LEU A O 1
ATOM 1651 N N . GLN A 1 206 ? -14.189 36.709 18.633 1.00 28.31 222 GLN A N 1
ATOM 1652 C CA . GLN A 1 206 ? -13.534 37.883 19.191 1.00 30.80 222 GLN A CA 1
ATOM 1653 C C . GLN A 1 206 ? -14.295 39.132 18.770 1.00 35.32 222 GLN A C 1
ATOM 1654 O O . GLN A 1 206 ? -15.042 39.128 17.786 1.00 31.14 222 GLN A O 1
ATOM 1660 N N . ASP A 1 207 ? -14.101 40.209 19.522 1.00 32.81 223 ASP A N 1
ATOM 1661 C CA . ASP A 1 207 ? -14.715 41.478 19.161 1.00 36.94 223 ASP A CA 1
ATOM 1662 C C . ASP A 1 207 ? -13.876 42.145 18.070 1.00 36.98 223 ASP A C 1
ATOM 1663 O O . ASP A 1 207 ? -12.922 41.563 17.544 1.00 38.64 223 ASP A O 1
ATOM 1668 N N . ALA A 1 208 ? -14.228 43.386 17.719 1.00 42.10 224 ALA A N 1
ATOM 1669 C CA . ALA A 1 208 ? -13.493 44.091 16.672 1.00 44.24 224 ALA A CA 1
ATOM 1670 C C . ALA A 1 208 ? -12.044 44.333 17.070 1.00 48.63 224 ALA A C 1
ATOM 1671 O O . ALA A 1 208 ? -11.156 44.315 16.210 1.00 47.88 224 ALA A O 1
ATOM 1673 N N . ASP A 1 209 ? -11.782 44.544 18.360 1.00 46.50 225 ASP A N 1
ATOM 1674 C CA . ASP A 1 209 ? -10.424 44.793 18.824 1.00 48.01 225 ASP A CA 1
ATOM 1675 C C . ASP A 1 209 ? -9.607 43.517 18.979 1.00 56.09 225 ASP A C 1
ATOM 1676 O O . ASP A 1 209 ? -8.374 43.578 18.937 1.00 57.82 225 ASP A O 1
ATOM 1681 N N . GLY A 1 210 ? -10.258 42.372 19.158 1.00 47.95 226 GLY A N 1
ATOM 1682 C CA . GLY A 1 210 ? -9.567 41.120 19.372 1.00 40.08 226 GLY A CA 1
ATOM 1683 C C . GLY A 1 210 ? -9.752 40.503 20.741 1.00 41.03 226 GLY A C 1
ATOM 1684 O O . GLY A 1 210 ? -9.096 39.497 21.039 1.00 41.14 226 GLY A O 1
ATOM 1685 N N . LYS A 1 211 ? -10.612 41.070 21.584 1.00 36.92 227 LYS A N 1
ATOM 1686 C CA . LYS A 1 211 ? -10.870 40.485 22.892 1.00 37.68 227 LYS A CA 1
ATOM 1687 C C . LYS A 1 211 ? -11.608 39.162 22.743 1.00 36.92 227 LYS A C 1
ATOM 1688 O O . LYS A 1 211 ? -12.525 39.031 21.929 1.00 35.84 227 LYS A O 1
ATOM 1694 N N . PHE A 1 212 ? -11.201 38.177 23.539 1.00 36.25 228 PHE A N 1
ATOM 1695 C CA . PHE A 1 212 ? -11.848 36.873 23.512 1.00 29.64 228 PHE A CA 1
ATOM 1696 C C . PHE A 1 212 ? -13.290 36.987 23.992 1.00 35.62 228 PHE A C 1
ATOM 1697 O O . PHE A 1 212 ? -13.565 37.606 25.024 1.00 32.07 228 PHE A O 1
ATOM 1705 N N . LEU A 1 213 ? -14.213 36.390 23.239 1.00 28.59 229 LEU A N 1
ATOM 1706 C CA . LEU A 1 213 ? -15.621 36.332 23.613 1.00 30.14 229 LEU A CA 1
ATOM 1707 C C . LEU A 1 213 ? -16.086 34.917 23.918 1.00 31.09 229 LEU A C 1
ATOM 1708 O O . LEU A 1 213 ? -16.679 34.673 24.973 1.00 31.01 229 LEU A O 1
ATOM 1713 N N . SER A 1 214 ? -15.830 33.975 23.014 1.00 26.45 230 SER A N 1
ATOM 1714 C CA . SER A 1 214 ? -16.181 32.574 23.212 1.00 25.28 230 SER A CA 1
ATOM 1715 C C . SER A 1 214 ? -15.383 31.748 22.212 1.00 24.24 230 SER A C 1
ATOM 1716 O O . SER A 1 214 ? -14.662 32.288 21.369 1.00 27.80 230 SER A O 1
ATOM 1719 N N . ALA A 1 215 ? -15.522 30.427 22.305 1.00 26.15 231 ALA A N 1
ATOM 1720 C CA . ALA A 1 215 ? -14.775 29.545 21.422 1.00 28.49 231 ALA A CA 1
ATOM 1721 C C . ALA A 1 215 ? -15.435 28.176 21.379 1.00 32.80 231 ALA A C 1
ATOM 1722 O O . ALA A 1 215 ? -16.064 27.741 22.347 1.00 33.04 231 ALA A O 1
ATOM 1724 N N . ASP A 1 216 ? -15.283 27.510 20.238 1.00 32.31 232 ASP A N 1
ATOM 1725 C CA . ASP A 1 216 ? -15.632 26.107 20.077 1.00 32.24 232 ASP A CA 1
ATOM 1726 C C . ASP A 1 216 ? -14.379 25.342 19.680 1.00 32.63 232 ASP A C 1
ATOM 1727 O O . ASP A 1 216 ? -13.557 25.841 18.904 1.00 32.57 232 ASP A O 1
ATOM 1732 N N . THR A 1 217 ? -14.229 24.137 20.220 1.00 37.42 233 THR A N 1
ATOM 1733 C CA . THR A 1 217 ? -13.066 23.305 19.950 1.00 41.33 233 THR A CA 1
ATOM 1734 C C . THR A 1 217 ? -13.518 21.925 19.501 1.00 40.06 233 THR A C 1
ATOM 1735 O O . THR A 1 217 ? -14.513 21.393 20.003 1.00 42.70 233 THR A O 1
ATOM 1739 N N . VAL A 1 218 ? -12.786 21.354 18.549 1.00 35.75 234 VAL A N 1
ATOM 1740 C CA . VAL A 1 218 ? -13.014 19.994 18.081 1.00 37.89 234 VAL A CA 1
ATOM 1741 C C . VAL A 1 218 ? -11.678 19.266 18.057 1.00 39.88 234 VAL A C 1
ATOM 1742 O O . VAL A 1 218 ? -10.637 19.868 17.771 1.00 39.55 234 VAL A O 1
ATOM 1746 N N . GLN A 1 219 ? -11.706 17.977 18.376 1.00 41.88 235 GLN A N 1
ATOM 1747 C CA . GLN A 1 219 ? -10.531 17.123 18.271 1.00 39.00 235 GLN A CA 1
ATOM 1748 C C . GLN A 1 219 ? -10.591 16.398 16.934 1.00 35.63 235 GLN A C 1
ATOM 1749 O O . GLN A 1 219 ? -11.514 15.614 16.689 1.00 39.79 235 GLN A O 1
ATOM 1755 N N . LEU A 1 220 ? -9.613 16.668 16.073 1.00 33.69 236 LEU A N 1
ATOM 1756 C CA . LEU A 1 220 ? -9.646 16.154 14.711 1.00 31.50 236 LEU A CA 1
ATOM 1757 C C . LEU A 1 220 ? -9.543 14.634 14.696 1.00 39.38 236 LEU A C 1
ATOM 1758 O O . LEU A 1 220 ? -8.701 14.048 15.383 1.00 36.94 236 LEU A O 1
ATOM 1763 N N . ASN A 1 221 ? -10.409 14.001 13.911 1.00 32.10 237 ASN A N 1
ATOM 1764 C CA . ASN A 1 221 ? -10.323 12.577 13.604 1.00 32.26 237 ASN A CA 1
ATOM 1765 C C . ASN A 1 221 ? -9.860 12.480 12.155 1.00 35.96 237 ASN A C 1
ATOM 1766 O O . ASN A 1 221 ? -10.661 12.621 11.226 1.00 38.45 237 ASN A O 1
ATOM 1771 N N . VAL A 1 222 ? -8.564 12.254 11.966 1.00 33.62 238 VAL A N 1
ATOM 1772 C CA . VAL A 1 222 ? -7.944 12.245 10.647 1.00 34.28 238 VAL A CA 1
ATOM 1773 C C . VAL A 1 222 ? -7.549 10.811 10.327 1.00 37.09 238 VAL A C 1
ATOM 1774 O O . VAL A 1 222 ? -6.647 10.248 10.960 1.00 32.86 238 VAL A O 1
ATOM 1778 N N . LYS A 1 223 ? -8.223 10.217 9.347 1.00 34.28 239 LYS A N 1
ATOM 1779 C CA . LYS A 1 223 ? -7.877 8.875 8.906 1.00 32.55 239 LYS A CA 1
ATOM 1780 C C . LYS A 1 223 ? -6.547 8.886 8.161 1.00 33.01 239 LYS A C 1
ATOM 1781 O O . LYS A 1 223 ? -6.202 9.851 7.473 1.00 33.20 239 LYS A O 1
ATOM 1787 N N . HIS A 1 224 ? -5.793 7.799 8.304 1.00 28.90 240 HIS A N 1
ATOM 1788 C CA . HIS A 1 224 ? -4.490 7.711 7.660 1.00 31.98 240 HIS A CA 1
ATOM 1789 C C . HIS A 1 224 ? -4.070 6.254 7.552 1.00 31.01 240 HIS A C 1
ATOM 1790 O O . HIS A 1 224 ? -4.426 5.425 8.395 1.00 32.19 240 HIS A O 1
ATOM 1797 N N . THR A 1 225 ? -3.308 5.956 6.497 1.00 26.70 241 THR A N 1
ATOM 1798 C CA . THR A 1 225 ? -2.733 4.634 6.325 1.00 29.79 241 THR A CA 1
ATOM 1799 C C . THR A 1 225 ? -1.774 4.332 7.475 1.00 30.98 241 THR A C 1
ATOM 1800 O O . THR A 1 225 ? -1.249 5.248 8.113 1.00 29.88 241 THR A O 1
ATOM 1804 N N . PRO A 1 226 ? -1.543 3.052 7.769 1.00 30.08 242 PRO A N 1
ATOM 1805 C CA . PRO A 1 226 ? -0.666 2.705 8.895 1.00 32.42 242 PRO A CA 1
ATOM 1806 C C . PRO A 1 226 ? 0.747 3.236 8.699 1.00 30.06 242 PRO A C 1
ATOM 1807 O O . PRO A 1 226 ? 1.352 3.072 7.638 1.00 31.84 242 PRO A O 1
ATOM 1811 N N . LYS A 1 227 ? 1.264 3.889 9.736 1.00 27.96 243 LYS A N 1
ATOM 1812 C CA . LYS A 1 227 ? 2.651 4.334 9.779 1.00 29.51 243 LYS A CA 1
ATOM 1813 C C . LYS A 1 227 ? 3.455 3.278 10.528 1.00 33.88 243 LYS A C 1
ATOM 1814 O O . LYS A 1 227 ? 3.143 2.959 11.680 1.00 32.76 243 LYS A O 1
ATOM 1820 N N . LEU A 1 228 ? 4.482 2.740 9.877 1.00 34.52 244 LEU A N 1
ATOM 1821 C CA . LEU A 1 228 ? 5.112 1.504 10.312 1.00 34.90 244 LEU A CA 1
ATOM 1822 C C . LEU A 1 228 ? 6.544 1.733 10.775 1.00 34.90 244 LEU A C 1
ATOM 1823 O O . LEU A 1 228 ? 7.249 2.617 10.279 1.00 35.35 244 LEU A O 1
ATOM 1828 N N . GLU A 1 229 ? 6.961 0.914 11.739 1.00 32.54 245 GLU A N 1
ATOM 1829 C CA . GLU A 1 229 ? 8.338 0.866 12.215 1.00 31.40 245 GLU A CA 1
ATOM 1830 C C . GLU A 1 229 ? 8.805 -0.579 12.149 1.00 34.85 245 GLU A C 1
ATOM 1831 O O . GLU A 1 229 ? 8.219 -1.451 12.799 1.00 36.58 245 GLU A O 1
ATOM 1837 N N . ILE A 1 230 ? 9.845 -0.833 11.362 1.00 30.54 246 ILE A N 1
ATOM 1838 C CA . ILE A 1 230 ? 10.366 -2.180 11.164 1.00 35.01 246 ILE A CA 1
ATOM 1839 C C . ILE A 1 230 ? 11.640 -2.345 11.981 1.00 32.45 246 ILE A C 1
ATOM 1840 O O . ILE A 1 230 ? 12.486 -1.441 12.034 1.00 31.21 246 ILE A O 1
ATOM 1845 N N . LYS A 1 231 ? 11.766 -3.493 12.641 1.00 32.34 247 LYS A N 1
ATOM 1846 C CA . LYS A 1 231 ? 12.938 -3.824 13.437 1.00 33.87 247 LYS A CA 1
ATOM 1847 C C . LYS A 1 231 ? 13.471 -5.177 12.995 1.00 34.54 247 LYS A C 1
ATOM 1848 O O . LYS A 1 231 ? 12.721 -6.026 12.507 1.00 33.17 247 LYS A O 1
ATOM 1854 N N . VAL A 1 232 ? 14.775 -5.375 13.168 1.00 35.19 248 VAL A N 1
ATOM 1855 C CA . VAL A 1 232 ? 15.446 -6.582 12.700 1.00 36.91 248 VAL A CA 1
ATOM 1856 C C . VAL A 1 232 ? 16.419 -7.058 13.770 1.00 36.85 248 VAL A C 1
ATOM 1857 O O . VAL A 1 232 ? 17.153 -6.254 14.354 1.00 31.49 248 VAL A O 1
ATOM 1861 N N . THR A 1 233 ? 16.408 -8.361 14.039 1.00 35.71 249 THR A N 1
ATOM 1862 C CA . THR A 1 233 ? 17.378 -9.002 14.918 1.00 37.31 249 THR A CA 1
ATOM 1863 C C . THR A 1 233 ? 18.174 -10.007 14.098 1.00 36.00 249 THR A C 1
ATOM 1864 O O . THR A 1 233 ? 17.575 -10.923 13.507 1.00 38.20 249 THR A O 1
ATOM 1868 N N . PRO A 1 234 ? 19.512 -9.898 14.022 1.00 42.24 250 PRO A N 1
ATOM 1869 C CA . PRO A 1 234 ? 20.363 -8.931 14.729 1.00 39.73 250 PRO A CA 1
ATOM 1870 C C . PRO A 1 234 ? 20.188 -7.484 14.270 1.00 40.39 250 PRO A C 1
ATOM 1871 O O . PRO A 1 234 ? 19.656 -7.233 13.189 1.00 40.72 250 PRO A O 1
ATOM 1875 N N . SER A 1 235 ? 20.647 -6.549 15.105 1.00 41.04 251 SER A N 1
ATOM 1876 C CA . SER A 1 235 ? 20.393 -5.132 14.861 1.00 46.09 251 SER A CA 1
ATOM 1877 C C . SER A 1 235 ? 21.082 -4.643 13.593 1.00 46.72 251 SER A C 1
ATOM 1878 O O . SER A 1 235 ? 20.517 -3.834 12.848 1.00 42.34 251 SER A O 1
ATOM 1881 N N . ASP A 1 236 ? 22.300 -5.114 13.331 1.00 45.29 252 ASP A N 1
ATOM 1882 C CA . ASP A 1 236 ? 23.057 -4.646 12.176 1.00 50.69 252 ASP A CA 1
ATOM 1883 C C . ASP A 1 236 ? 22.593 -5.263 10.863 1.00 46.58 252 ASP A C 1
ATOM 1884 O O . ASP A 1 236 ? 23.099 -4.870 9.806 1.00 50.80 252 ASP A O 1
ATOM 1889 N N . ALA A 1 237 ? 21.655 -6.212 10.905 1.00 40.58 253 ALA A N 1
ATOM 1890 C CA . ALA A 1 237 ? 21.126 -6.890 9.722 1.00 50.43 253 ALA A CA 1
ATOM 1891 C C . ALA A 1 237 ? 22.215 -7.585 8.911 1.00 56.35 253 ALA A C 1
ATOM 1892 O O . ALA A 1 237 ? 22.042 -7.827 7.712 1.00 49.20 253 ALA A O 1
ATOM 1894 N N . ILE A 1 238 ? 23.337 -7.914 9.545 1.00 53.87 254 ILE A N 1
ATOM 1895 C CA . ILE A 1 238 ? 24.453 -8.596 8.898 1.00 51.44 254 ILE A CA 1
ATOM 1896 C C . ILE A 1 238 ? 24.622 -9.950 9.571 1.00 52.20 254 ILE A C 1
ATOM 1897 O O . ILE A 1 238 ? 24.915 -10.019 10.772 1.00 53.91 254 ILE A O 1
ATOM 1902 N N . VAL A 1 239 ? 24.434 -11.021 8.804 1.00 52.73 255 VAL A N 1
ATOM 1903 C CA . VAL A 1 239 ? 24.502 -12.384 9.302 1.00 53.93 255 VAL A CA 1
ATOM 1904 C C . VAL A 1 239 ? 25.411 -13.198 8.386 1.00 59.57 255 VAL A C 1
ATOM 1905 O O . VAL A 1 239 ? 25.882 -12.716 7.357 1.00 58.14 255 VAL A O 1
ATOM 1909 N N . ARG A 1 240 ? 25.659 -14.442 8.783 1.00 62.46 256 ARG A N 1
ATOM 1910 C CA . ARG A 1 240 ? 26.281 -15.436 7.921 1.00 61.96 256 ARG A CA 1
ATOM 1911 C C . ARG A 1 240 ? 25.332 -16.616 7.762 1.00 60.05 256 ARG A C 1
ATOM 1912 O O . ARG A 1 240 ? 24.350 -16.756 8.497 1.00 58.26 256 ARG A O 1
ATOM 1920 N N . GLU A 1 241 ? 25.638 -17.467 6.783 1.00 60.69 257 GLU A N 1
ATOM 1921 C CA . GLU A 1 241 ? 24.732 -18.546 6.410 1.00 61.47 257 GLU A CA 1
ATOM 1922 C C . GLU A 1 241 ? 24.460 -19.474 7.588 1.00 60.47 257 GLU A C 1
ATOM 1923 O O . GLU A 1 241 ? 25.343 -19.750 8.404 1.00 66.45 257 GLU A O 1
ATOM 1929 N N . GLY A 1 242 ? 23.219 -19.955 7.672 1.00 58.95 258 GLY A N 1
ATOM 1930 C CA . GLY A 1 242 ? 22.792 -20.823 8.744 1.00 58.39 258 GLY A CA 1
ATOM 1931 C C . GLY A 1 242 ? 22.152 -20.119 9.922 1.00 56.93 258 GLY A C 1
ATOM 1932 O O . GLY A 1 242 ? 21.372 -20.744 10.650 1.00 55.66 258 GLY A O 1
ATOM 1933 N N . ASP A 1 243 ? 22.453 -18.839 10.130 1.00 56.62 259 ASP A N 1
ATOM 1934 C CA . ASP A 1 243 ? 21.902 -18.107 11.259 1.00 55.75 259 ASP A CA 1
ATOM 1935 C C . ASP A 1 243 ? 20.411 -17.845 11.057 1.00 55.79 259 ASP A C 1
ATOM 1936 O O . ASP A 1 243 ? 19.855 -18.025 9.969 1.00 57.75 259 ASP A O 1
ATOM 1941 N N . SER A 1 244 ? 19.762 -17.409 12.132 1.00 52.68 260 SER A N 1
ATOM 1942 C CA . SER A 1 244 ? 18.354 -17.047 12.107 1.00 45.74 260 SER A CA 1
ATOM 1943 C C . SER A 1 244 ? 18.199 -15.532 12.128 1.00 47.21 260 SER A C 1
ATOM 1944 O O . SER A 1 244 ? 18.997 -14.814 12.736 1.00 43.48 260 SER A O 1
ATOM 1947 N N . VAL A 1 245 ? 17.160 -15.052 11.449 1.00 44.50 261 VAL A N 1
ATOM 1948 C CA . VAL A 1 245 ? 16.859 -13.629 11.354 1.00 38.64 261 VAL A CA 1
ATOM 1949 C C . VAL A 1 245 ? 15.386 -13.431 11.680 1.00 36.36 261 VAL A C 1
ATOM 1950 O O . VAL A 1 245 ? 14.526 -14.132 11.135 1.00 37.11 261 VAL A O 1
ATOM 1954 N N . THR A 1 246 ? 15.097 -12.482 12.567 1.00 34.97 262 THR A N 1
ATOM 1955 C CA . THR A 1 246 ? 13.729 -12.142 12.938 1.00 32.73 262 THR A CA 1
ATOM 1956 C C . THR A 1 246 ? 13.499 -10.663 12.671 1.00 32.73 262 THR A C 1
ATOM 1957 O O . THR A 1 246 ? 14.241 -9.814 13.177 1.00 33.46 262 THR A O 1
ATOM 1961 N N . MET A 1 247 ? 12.477 -10.360 11.876 1.00 33.27 263 MET A N 1
ATOM 1962 C CA . MET A 1 247 ? 12.064 -8.992 11.607 1.00 33.19 263 MET A CA 1
ATOM 1963 C C . MET A 1 247 ? 10.630 -8.802 12.078 1.00 32.75 263 MET A C 1
ATOM 1964 O O . MET A 1 247 ? 9.778 -9.671 11.865 1.00 34.08 263 MET A O 1
ATOM 1969 N N . THR A 1 248 ? 10.369 -7.669 12.722 1.00 30.10 264 THR A N 1
ATOM 1970 C CA . THR A 1 248 ? 9.044 -7.347 13.228 1.00 30.74 264 THR A CA 1
ATOM 1971 C C . THR A 1 248 ? 8.544 -6.054 12.601 1.00 34.20 264 THR A C 1
ATOM 1972 O O . THR A 1 248 ? 9.330 -5.176 12.231 1.00 30.45 264 THR A O 1
ATOM 1976 N N . CYS A 1 249 ? 7.223 -5.949 12.491 1.00 29.16 265 CYS A N 1
ATOM 1977 C CA . CYS A 1 249 ? 6.551 -4.821 11.855 1.00 36.01 265 CYS A CA 1
ATOM 1978 C C . CYS A 1 249 ? 5.606 -4.202 12.876 1.00 33.59 265 CYS A C 1
ATOM 1979 O O . CYS A 1 249 ? 4.557 -4.778 13.184 1.00 36.99 265 CYS A O 1
ATOM 1982 N N . GLU A 1 250 ? 5.974 -3.039 13.403 1.00 33.71 266 GLU A N 1
ATOM 1983 C CA . GLU A 1 250 ? 5.195 -2.371 14.437 1.00 38.02 266 GLU A CA 1
ATOM 1984 C C . GLU A 1 250 ? 4.393 -1.228 13.830 1.00 36.04 266 GLU A C 1
ATOM 1985 O O . GLU A 1 250 ? 4.935 -0.412 13.076 1.00 32.20 266 GLU A O 1
ATOM 1991 N N . VAL A 1 251 ? 3.108 -1.174 14.162 1.00 33.19 267 VAL A N 1
ATOM 1992 C CA . VAL A 1 251 ? 2.227 -0.100 13.720 1.00 33.38 267 VAL A CA 1
ATOM 1993 C C . VAL A 1 251 ? 2.281 1.006 14.768 1.00 31.35 267 VAL A C 1
ATOM 1994 O O . VAL A 1 251 ? 1.749 0.857 15.871 1.00 37.64 267 VAL A O 1
ATOM 1998 N N . SER A 1 252 ? 2.932 2.119 14.427 1.00 33.53 268 SER A N 1
ATOM 1999 C CA . SER A 1 252 ? 3.015 3.245 15.347 1.00 35.24 268 SER A CA 1
ATOM 2000 C C . SER A 1 252 ? 1.763 4.112 15.328 1.00 38.88 268 SER A C 1
ATOM 2001 O O . SER A 1 252 ? 1.487 4.796 16.319 1.00 39.08 268 SER A O 1
ATOM 2004 N N . SER A 1 253 ? 1.003 4.095 14.235 1.00 30.71 269 SER A N 1
ATOM 2005 C CA . SER A 1 253 ? -0.221 4.877 14.141 1.00 31.62 269 SER A CA 1
ATOM 2006 C C . SER A 1 253 ? -1.060 4.342 12.991 1.00 32.86 269 SER A C 1
ATOM 2007 O O . SER A 1 253 ? -0.533 4.053 11.913 1.00 32.46 269 SER A O 1
ATOM 2010 N N . SER A 1 254 ? -2.364 4.214 13.229 1.00 33.70 270 SER A N 1
ATOM 2011 C CA . SER A 1 254 ? -3.287 3.728 12.211 1.00 30.51 270 SER A CA 1
ATOM 2012 C C . SER A 1 254 ? -4.692 4.186 12.570 1.00 32.08 270 SER A C 1
ATOM 2013 O O . SER A 1 254 ? -5.104 4.072 13.728 1.00 39.30 270 SER A O 1
ATOM 2016 N N . ASN A 1 255 ? -5.416 4.702 11.581 1.00 32.72 271 ASN A N 1
ATOM 2017 C CA . ASN A 1 255 ? -6.790 5.147 11.775 1.00 33.52 271 ASN A CA 1
ATOM 2018 C C . ASN A 1 255 ? -7.570 4.966 10.478 1.00 34.12 271 ASN A C 1
ATOM 2019 O O . ASN A 1 255 ? -7.324 5.687 9.503 1.00 33.68 271 ASN A O 1
ATOM 2024 N N . PRO A 1 256 ? -8.519 4.017 10.419 1.00 36.72 272 PRO A N 1
ATOM 2025 C CA . PRO A 1 256 ? -8.892 3.100 11.504 1.00 32.84 272 PRO A CA 1
ATOM 2026 C C . PRO A 1 256 ? -7.873 1.986 11.740 1.00 39.77 272 PRO A C 1
ATOM 2027 O O . PRO A 1 256 ? -6.763 2.036 11.207 1.00 35.80 272 PRO A O 1
ATOM 2031 N N . GLU A 1 257 ? -8.259 0.989 12.531 1.00 38.05 273 GLU A N 1
ATOM 2032 C CA . GLU A 1 257 ? -7.344 -0.082 12.894 1.00 41.45 273 GLU A CA 1
ATOM 2033 C C . GLU A 1 257 ? -6.946 -0.897 11.668 1.00 38.68 273 GLU A C 1
ATOM 2034 O O . GLU A 1 257 ? -7.710 -1.038 10.709 1.00 37.46 273 GLU A O 1
ATOM 2040 N N . TYR A 1 258 ? -5.726 -1.428 11.708 1.00 37.11 274 TYR A N 1
ATOM 2041 C CA . TYR A 1 258 ? -5.218 -2.252 10.624 1.00 42.05 274 TYR A CA 1
ATOM 2042 C C . TYR A 1 258 ? -6.037 -3.533 10.488 1.00 37.13 274 TYR A C 1
ATOM 2043 O O . TYR A 1 258 ? -6.716 -3.975 11.420 1.00 45.74 274 TYR A O 1
ATOM 2052 N N . THR A 1 259 ? -5.961 -4.136 9.302 1.00 33.23 275 THR A N 1
ATOM 2053 C CA . THR A 1 259 ? -6.665 -5.381 9.022 1.00 38.99 275 THR A CA 1
ATOM 2054 C C . THR A 1 259 ? -5.785 -6.485 8.453 1.00 39.21 275 THR A C 1
ATOM 2055 O O . THR A 1 259 ? -6.150 -7.659 8.587 1.00 36.92 275 THR A O 1
ATOM 2059 N N . THR A 1 260 ? -4.651 -6.163 7.833 1.00 34.85 276 THR A N 1
ATOM 2060 C CA . THR A 1 260 ? -3.819 -7.183 7.211 1.00 34.61 276 THR A CA 1
ATOM 2061 C C . THR A 1 260 ? -2.382 -6.687 7.140 1.00 31.44 276 THR A C 1
ATOM 2062 O O . THR A 1 260 ? -2.116 -5.484 7.190 1.00 30.76 276 THR A O 1
ATOM 2066 N N . VAL A 1 261 ? -1.460 -7.637 7.014 1.00 27.85 277 VAL A N 1
ATOM 2067 C CA . VAL A 1 261 ? -0.032 -7.343 6.952 1.00 31.31 277 VAL A CA 1
ATOM 2068 C C . VAL A 1 261 ? 0.620 -8.344 6.007 1.00 32.85 277 VAL A C 1
ATOM 2069 O O . VAL A 1 261 ? 0.233 -9.514 5.957 1.00 34.47 277 VAL A O 1
ATOM 2073 N N . SER A 1 262 ? 1.600 -7.871 5.237 1.00 33.36 278 SER A N 1
ATOM 2074 C CA . SER A 1 262 ? 2.339 -8.719 4.315 1.00 32.80 278 SER A CA 1
ATOM 2075 C C . SER A 1 262 ? 3.797 -8.281 4.293 1.00 37.39 278 SER A C 1
ATOM 2076 O O . SER A 1 262 ? 4.147 -7.191 4.752 1.00 31.10 278 SER A O 1
ATOM 2079 N N . TRP A 1 263 ? 4.647 -9.149 3.748 1.00 33.06 279 TRP A N 1
ATOM 2080 C CA . TRP A 1 263 ? 6.082 -8.912 3.684 1.00 33.02 279 TRP A CA 1
ATOM 2081 C C . TRP A 1 263 ? 6.563 -8.984 2.242 1.00 35.24 279 TRP A C 1
ATOM 2082 O O . TRP A 1 263 ? 6.061 -9.785 1.447 1.00 36.58 279 TRP A O 1
ATOM 2093 N N . LEU A 1 264 ? 7.539 -8.140 1.912 1.00 34.06 280 LEU A N 1
ATOM 2094 C CA . LEU A 1 264 ? 8.102 -8.068 0.573 1.00 36.88 280 LEU A CA 1
ATOM 2095 C C . LEU A 1 264 ? 9.619 -8.160 0.648 1.00 36.69 280 LEU A C 1
ATOM 2096 O O . LEU A 1 264 ? 10.241 -7.679 1.600 1.00 33.94 280 LEU A O 1
ATOM 2101 N N . LYS A 1 265 ? 10.209 -8.784 -0.370 1.00 35.56 281 LYS A N 1
ATOM 2102 C CA . LYS A 1 265 ? 11.659 -8.880 -0.510 1.00 42.52 281 LYS A CA 1
ATOM 2103 C C . LYS A 1 265 ? 12.028 -8.455 -1.924 1.00 43.49 281 LYS A C 1
ATOM 2104 O O . LYS A 1 265 ? 11.717 -9.165 -2.887 1.00 43.73 281 LYS A O 1
ATOM 2110 N N . ASP A 1 266 ? 12.689 -7.303 -2.045 1.00 39.87 282 ASP A N 1
ATOM 2111 C CA . ASP A 1 266 ? 13.112 -6.761 -3.336 1.00 39.72 282 ASP A CA 1
ATOM 2112 C C . ASP A 1 266 ? 11.930 -6.652 -4.298 1.00 44.34 282 ASP A C 1
ATOM 2113 O O . ASP A 1 266 ? 12.003 -7.042 -5.466 1.00 39.18 282 ASP A O 1
ATOM 2118 N N . GLY A 1 267 ? 10.822 -6.119 -3.787 1.00 44.80 283 GLY A N 1
ATOM 2119 C CA . GLY A 1 267 ? 9.625 -5.924 -4.576 1.00 42.04 283 GLY A CA 1
ATOM 2120 C C . GLY A 1 267 ? 8.769 -7.154 -4.780 1.00 40.43 283 GLY A C 1
ATOM 2121 O O . GLY A 1 267 ? 7.739 -7.063 -5.460 1.00 42.20 283 GLY A O 1
ATOM 2122 N N . THR A 1 268 ? 9.149 -8.297 -4.215 1.00 37.23 284 THR A N 1
ATOM 2123 C CA . THR A 1 268 ? 8.426 -9.548 -4.399 1.00 39.17 284 THR A CA 1
ATOM 2124 C C . THR A 1 268 ? 7.684 -9.907 -3.119 1.00 40.41 284 THR A C 1
ATOM 2125 O O . THR A 1 268 ? 8.280 -9.931 -2.037 1.00 43.15 284 THR A O 1
ATOM 2129 N N . SER A 1 269 ? 6.390 -10.190 -3.249 1.00 38.49 285 SER A N 1
ATOM 2130 C CA . SER A 1 269 ? 5.578 -10.557 -2.098 1.00 41.10 285 SER A CA 1
ATOM 2131 C C . SER A 1 269 ? 6.002 -11.918 -1.558 1.00 45.62 285 SER A C 1
ATOM 2132 O O . SER A 1 269 ? 6.139 -12.884 -2.315 1.00 47.92 285 SER A O 1
ATOM 2135 N N . LEU A 1 270 ? 6.209 -11.991 -0.246 1.00 41.71 286 LEU A N 1
ATOM 2136 C CA . LEU A 1 270 ? 6.572 -13.238 0.420 1.00 44.63 286 LEU A CA 1
ATOM 2137 C C . LEU A 1 270 ? 5.291 -13.967 0.810 1.00 46.91 286 LEU A C 1
ATOM 2138 O O . LEU A 1 270 ? 4.576 -13.538 1.721 1.00 48.89 286 LEU A O 1
ATOM 2143 N N . LYS A 1 271 ? 5.003 -15.067 0.120 1.00 49.46 287 LYS A N 1
ATOM 2144 C CA . LYS A 1 271 ? 3.790 -15.823 0.387 1.00 52.01 287 LYS A CA 1
ATOM 2145 C C . LYS A 1 271 ? 3.886 -16.530 1.737 1.00 53.08 287 LYS A C 1
ATOM 2146 O O . LYS A 1 271 ? 4.974 -16.807 2.251 1.00 47.28 287 LYS A O 1
ATOM 2152 N N . LYS A 1 272 ? 2.716 -16.815 2.312 1.00 55.63 288 LYS A N 1
ATOM 2153 C CA . LYS A 1 272 ? 2.583 -17.446 3.625 1.00 55.81 288 LYS A CA 1
ATOM 2154 C C . LYS A 1 272 ? 3.214 -16.616 4.739 1.00 55.28 288 LYS A C 1
ATOM 2155 O O . LYS A 1 272 ? 3.572 -17.155 5.791 1.00 55.34 288 LYS A O 1
ATOM 2161 N N . GLN A 1 273 ? 3.356 -15.310 4.531 1.00 46.80 289 GLN A N 1
ATOM 2162 C CA . GLN A 1 273 ? 3.892 -14.390 5.533 1.00 44.47 289 GLN A CA 1
ATOM 2163 C C . GLN A 1 273 ? 2.856 -13.289 5.732 1.00 40.98 289 GLN A C 1
ATOM 2164 O O . GLN A 1 273 ? 2.910 -12.244 5.079 1.00 38.68 289 GLN A O 1
ATOM 2170 N N . ASN A 1 274 ? 1.908 -13.527 6.640 1.00 41.27 290 ASN A N 1
ATOM 2171 C CA . ASN A 1 274 ? 0.797 -12.610 6.859 1.00 42.28 290 ASN A CA 1
ATOM 2172 C C . ASN A 1 274 ? 0.655 -12.244 8.332 1.00 37.84 290 ASN A C 1
ATOM 2173 O O . ASN A 1 274 ? -0.440 -11.911 8.792 1.00 37.89 290 ASN A O 1
ATOM 2178 N N . THR A 1 275 ? 1.750 -12.307 9.082 1.00 34.50 291 THR A N 1
ATOM 2179 C CA . THR A 1 275 ? 1.797 -11.835 10.457 1.00 35.46 291 THR A CA 1
ATOM 2180 C C . THR A 1 275 ? 2.809 -10.701 10.560 1.00 33.61 291 THR A C 1
ATOM 2181 O O . THR A 1 275 ? 3.580 -10.438 9.634 1.00 27.86 291 THR A O 1
ATOM 2185 N N . PHE A 1 276 ? 2.803 -10.028 11.707 1.00 33.22 292 PHE A N 1
ATOM 2186 C CA . PHE A 1 276 ? 3.702 -8.905 11.939 1.00 31.98 292 PHE A CA 1
ATOM 2187 C C . PHE A 1 276 ? 5.123 -9.338 12.283 1.00 30.23 292 PHE A C 1
ATOM 2188 O O . PHE A 1 276 ? 5.922 -8.499 12.713 1.00 31.21 292 PHE A O 1
ATOM 2196 N N . THR A 1 277 ? 5.458 -10.613 12.100 1.00 28.95 293 THR A N 1
ATOM 2197 C CA . THR A 1 277 ? 6.793 -11.125 12.375 1.00 32.53 293 THR A CA 1
ATOM 2198 C C . THR A 1 277 ? 7.245 -11.996 11.214 1.00 33.66 293 THR A C 1
ATOM 2199 O O . THR A 1 277 ? 6.543 -12.937 10.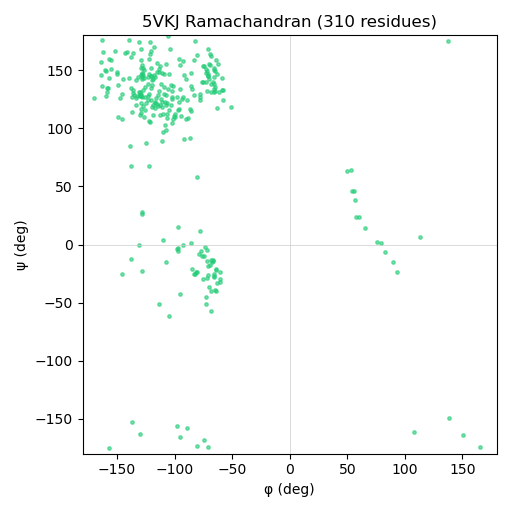829 1.00 33.45 293 THR A O 1
ATOM 2203 N N . LEU A 1 278 ? 8.410 -11.678 10.657 1.00 34.30 294 LEU A N 1
ATOM 2204 C CA . LEU A 1 278 ? 9.036 -12.473 9.608 1.00 29.64 294 LEU A CA 1
ATOM 2205 C C . LEU A 1 278 ? 10.238 -13.193 10.202 1.00 38.31 294 LEU A C 1
ATOM 2206 O O . LEU A 1 278 ? 11.166 -12.549 10.703 1.00 31.36 294 LEU A O 1
ATOM 2211 N N . ASN A 1 279 ? 10.221 -14.522 10.146 1.00 35.98 295 ASN A N 1
ATOM 2212 C CA . ASN A 1 279 ? 11.295 -15.346 10.688 1.00 37.29 295 ASN A CA 1
ATOM 2213 C C . ASN A 1 279 ? 11.973 -16.094 9.550 1.00 40.51 295 ASN A C 1
ATOM 2214 O O . ASN A 1 279 ? 11.322 -16.858 8.829 1.00 43.08 295 ASN A O 1
ATOM 2219 N N . LEU A 1 280 ? 13.274 -15.870 9.393 1.00 39.87 296 LEU A N 1
ATOM 2220 C CA . LEU A 1 280 ? 14.088 -16.546 8.393 1.00 40.64 296 LEU A CA 1
ATOM 2221 C C . LEU A 1 280 ? 15.040 -17.491 9.112 1.00 45.18 296 LEU A C 1
ATOM 2222 O O . LEU A 1 280 ? 15.871 -17.049 9.913 1.00 42.59 296 LEU A O 1
ATOM 2227 N N . ARG A 1 281 ? 14.915 -18.785 8.832 1.00 55.62 297 ARG A N 1
ATOM 2228 C CA . ARG A 1 281 ? 15.709 -19.815 9.484 1.00 58.83 297 ARG A CA 1
ATOM 2229 C C . ARG A 1 281 ? 16.720 -20.396 8.506 1.00 55.57 297 ARG A C 1
ATOM 2230 O O . ARG A 1 281 ? 16.383 -20.693 7.356 1.00 63.56 297 ARG A O 1
ATOM 2238 N N . GLU A 1 282 ? 17.957 -20.560 8.976 1.00 58.48 298 GLU A N 1
ATOM 2239 C CA . GLU A 1 282 ? 19.047 -21.127 8.183 1.00 64.20 298 GLU A CA 1
ATOM 2240 C C . GLU A 1 282 ? 19.196 -20.374 6.861 1.00 65.66 298 GLU A C 1
ATOM 2241 O O . GLU A 1 282 ? 19.001 -20.915 5.771 1.00 69.72 298 GLU A O 1
ATOM 2247 N N . VAL A 1 283 ? 19.549 -19.094 6.986 1.00 65.37 299 VAL A N 1
ATOM 2248 C CA . VAL A 1 283 ? 19.518 -18.189 5.845 1.00 62.67 299 VAL A CA 1
ATOM 2249 C C . VAL A 1 283 ? 20.619 -18.546 4.855 1.00 65.10 299 VAL A C 1
ATOM 2250 O O . VAL A 1 283 ? 21.731 -18.937 5.238 1.00 65.00 299 VAL A O 1
ATOM 2254 N N . THR A 1 284 ? 20.304 -18.427 3.571 1.00 64.06 300 THR A N 1
ATOM 2255 C CA . THR A 1 284 ? 21.272 -18.584 2.498 1.00 58.14 300 THR A CA 1
ATOM 2256 C C . THR A 1 284 ? 21.647 -17.213 1.945 1.00 56.47 300 THR A C 1
ATOM 2257 O O . THR A 1 284 ? 21.011 -16.200 2.243 1.00 57.51 300 THR A O 1
ATOM 2261 N N . LYS A 1 285 ? 22.698 -17.190 1.124 1.00 55.53 301 LYS A N 1
ATOM 2262 C CA . LYS A 1 285 ? 23.098 -15.938 0.493 1.00 60.09 301 LYS A CA 1
ATOM 2263 C C . LYS A 1 285 ? 22.073 -15.446 -0.520 1.00 57.44 301 LYS A C 1
ATOM 2264 O O . LYS A 1 285 ? 22.133 -14.279 -0.921 1.00 53.21 301 LYS A O 1
ATOM 2270 N N . ASP A 1 286 ? 21.137 -16.302 -0.936 1.00 55.43 302 ASP A N 1
ATOM 2271 C CA . ASP A 1 286 ? 20.050 -15.869 -1.805 1.00 58.59 302 ASP A CA 1
ATOM 2272 C C . ASP A 1 286 ? 18.999 -15.069 -1.047 1.00 60.82 302 ASP A C 1
ATOM 2273 O O . ASP A 1 286 ? 18.345 -14.201 -1.635 1.00 58.30 302 ASP A O 1
ATOM 2278 N N . GLN A 1 287 ? 18.822 -15.343 0.247 1.00 59.70 303 GLN A N 1
ATOM 2279 C CA . GLN A 1 287 ? 17.858 -14.605 1.053 1.00 54.62 303 GLN A CA 1
ATOM 2280 C C . GLN A 1 287 ? 18.324 -13.197 1.392 1.00 54.34 303 GLN A C 1
ATOM 2281 O O . GLN A 1 287 ? 17.579 -12.459 2.046 1.00 51.98 303 GLN A O 1
ATOM 2287 N N . SER A 1 288 ? 19.526 -12.810 0.975 1.00 49.76 304 SER A N 1
ATOM 2288 C CA . SER A 1 288 ? 19.951 -11.425 1.101 1.00 46.39 304 SER A CA 1
ATOM 2289 C C . SER A 1 288 ? 19.097 -10.531 0.209 1.00 50.32 304 SER A C 1
ATOM 2290 O O . SER A 1 288 ? 18.572 -10.963 -0.821 1.00 47.94 304 SER A O 1
ATOM 2293 N N . GLY A 1 289 ? 18.957 -9.280 0.612 1.00 47.25 305 GLY A N 1
ATOM 2294 C CA . GLY A 1 289 ? 18.185 -8.323 -0.152 1.00 48.59 305 GLY A CA 1
ATOM 2295 C C . GLY A 1 289 ? 17.569 -7.283 0.762 1.00 47.65 305 GLY A C 1
ATOM 2296 O O . GLY A 1 289 ? 17.968 -7.135 1.913 1.00 45.91 305 GLY A O 1
ATOM 2297 N N . LYS A 1 290 ? 16.586 -6.571 0.218 1.00 44.74 306 LYS A N 1
ATOM 2298 C CA . LYS A 1 290 ? 15.896 -5.499 0.925 1.00 42.20 306 LYS A CA 1
ATOM 2299 C C . LYS A 1 290 ? 14.505 -5.978 1.318 1.00 41.93 306 LYS A C 1
ATOM 2300 O O . LYS A 1 290 ? 13.708 -6.359 0.453 1.00 37.57 306 LYS A O 1
ATOM 2306 N N . TYR A 1 291 ? 14.218 -5.951 2.616 1.00 36.41 307 TYR A N 1
ATOM 2307 C CA . TYR A 1 291 ? 12.953 -6.418 3.161 1.00 38.78 307 TYR A CA 1
ATOM 2308 C C . TYR A 1 291 ? 12.142 -5.247 3.702 1.00 33.97 307 TYR A C 1
ATOM 2309 O O . TYR A 1 291 ? 12.694 -4.266 4.206 1.00 33.96 307 TYR A O 1
ATOM 2318 N N . CYS A 1 292 ? 10.820 -5.367 3.597 1.00 32.60 308 CYS A N 1
ATOM 2319 C CA . CYS A 1 292 ? 9.911 -4.381 4.163 1.00 37.10 308 CYS A CA 1
ATOM 2320 C C . CYS A 1 292 ? 8.562 -5.045 4.390 1.00 31.91 308 CYS A C 1
ATOM 2321 O O . CYS A 1 292 ? 8.252 -6.079 3.793 1.00 31.50 308 CYS A O 1
ATOM 2324 N N . CYS A 1 293 ? 7.768 -4.442 5.268 1.00 31.75 309 CYS A N 1
ATOM 2325 C CA . CYS A 1 293 ? 6.417 -4.904 5.544 1.00 33.25 309 CYS A CA 1
ATOM 2326 C C . CYS A 1 293 ? 5.403 -3.884 5.048 1.00 31.13 309 CYS A C 1
ATOM 2327 O O . CYS A 1 293 ? 5.694 -2.688 4.954 1.00 31.91 309 CYS A O 1
ATOM 2330 N N . GLN A 1 294 ? 4.206 -4.370 4.732 1.00 30.22 310 GLN A N 1
ATOM 2331 C CA . GLN A 1 294 ? 3.108 -3.523 4.291 1.00 32.43 310 GLN A CA 1
ATOM 2332 C C . GLN A 1 294 ? 1.864 -3.863 5.095 1.00 28.74 310 GLN A C 1
ATOM 2333 O O . GLN A 1 294 ? 1.487 -5.035 5.196 1.00 28.71 310 GLN A O 1
ATOM 2339 N N . VAL A 1 295 ? 1.237 -2.839 5.669 1.00 27.11 311 VAL A N 1
ATOM 2340 C CA . VAL A 1 295 ? 0.052 -2.996 6.501 1.00 30.82 311 VAL A CA 1
ATOM 2341 C C . VAL A 1 295 ? -1.046 -2.101 5.945 1.00 30.94 311 VAL A C 1
ATOM 2342 O O . VAL A 1 295 ? -0.800 -0.939 5.605 1.00 33.87 311 VAL A O 1
ATOM 2346 N N . SER A 1 296 ? -2.258 -2.643 5.852 1.00 30.84 312 SER A N 1
ATOM 2347 C CA . SER A 1 296 ? -3.380 -1.950 5.239 1.00 33.40 312 SER A CA 1
ATOM 2348 C C . SER A 1 296 ? -4.521 -1.788 6.234 1.00 34.69 312 SER A C 1
ATOM 2349 O O . SER A 1 296 ? -4.756 -2.659 7.077 1.00 34.56 312 SER A O 1
ATOM 2352 N N . ASN A 1 297 ? -5.224 -0.667 6.126 1.00 35.59 313 ASN A N 1
ATOM 2353 C CA . ASN A 1 297 ? -6.445 -0.436 6.888 1.00 36.33 313 ASN A CA 1
ATOM 2354 C C . ASN A 1 297 ? -7.518 0.016 5.899 1.00 35.59 313 ASN A C 1
ATOM 2355 O O . ASN A 1 297 ? -7.396 -0.159 4.680 1.00 35.41 313 ASN A O 1
ATOM 2360 N N . ASP A 1 298 ? -8.594 0.614 6.419 1.00 35.78 314 ASP A N 1
ATOM 2361 C CA . ASP A 1 298 ? -9.689 1.039 5.552 1.00 41.96 314 ASP A CA 1
ATOM 2362 C C . ASP A 1 298 ? -9.262 2.153 4.603 1.00 42.24 314 ASP A C 1
ATOM 2363 O O . ASP A 1 298 ? -9.815 2.277 3.505 1.00 42.59 314 ASP A O 1
ATOM 2368 N N . VAL A 1 299 ? -8.282 2.966 5.002 1.00 39.29 315 VAL A N 1
ATOM 2369 C CA . VAL A 1 299 ? -7.808 4.039 4.134 1.00 38.33 315 VAL A CA 1
ATOM 2370 C C . VAL A 1 299 ? -6.997 3.468 2.978 1.00 40.22 315 VAL A C 1
ATOM 2371 O O . VAL A 1 299 ? -7.241 3.784 1.808 1.00 35.30 315 VAL A O 1
ATOM 2375 N N . GLY A 1 300 ? -6.017 2.625 3.288 1.00 33.92 316 GLY A N 1
ATOM 2376 C CA . GLY A 1 300 ? -5.170 2.045 2.276 1.00 32.58 316 GLY A CA 1
ATOM 2377 C C . GLY A 1 300 ? -3.920 1.425 2.866 1.00 34.82 316 GLY A C 1
ATOM 2378 O O . GLY A 1 300 ? -3.754 1.349 4.085 1.00 32.02 316 GLY A O 1
ATOM 2379 N N . PRO A 1 301 ? -3.014 0.967 2.007 1.00 32.70 317 PRO A N 1
ATOM 2380 C CA . PRO A 1 301 ? -1.796 0.308 2.483 1.00 32.44 317 PRO A CA 1
ATOM 2381 C C . PRO A 1 301 ? -0.676 1.286 2.805 1.00 32.75 317 PRO A C 1
ATOM 2382 O O . PRO A 1 301 ? -0.535 2.345 2.189 1.00 28.69 317 PRO A O 1
ATOM 2386 N N . GLY A 1 302 ? 0.129 0.913 3.800 1.00 30.25 318 GLY A N 1
ATOM 2387 C CA . GLY A 1 302 ? 1.336 1.654 4.119 1.00 30.27 318 GLY A CA 1
ATOM 2388 C C . GLY A 1 302 ? 2.538 0.740 4.015 1.00 32.35 318 GLY A C 1
ATOM 2389 O O . GLY A 1 302 ? 2.385 -0.484 3.985 1.00 31.72 318 GLY A O 1
ATOM 2390 N N . ARG A 1 303 ? 3.737 1.310 3.942 1.00 31.84 319 ARG A N 1
ATOM 2391 C CA . ARG A 1 303 ? 4.952 0.517 3.855 1.00 34.66 319 ARG A CA 1
ATOM 2392 C C . ARG A 1 303 ? 5.989 1.045 4.838 1.00 31.45 319 ARG A C 1
ATOM 2393 O O . ARG A 1 303 ? 6.121 2.260 5.022 1.00 29.54 319 ARG A O 1
ATOM 2401 N N . SER A 1 304 ? 6.725 0.130 5.464 1.00 32.19 320 SER A N 1
ATOM 2402 C CA . SER A 1 304 ? 7.809 0.516 6.353 1.00 33.36 320 SER A CA 1
ATOM 2403 C C . SER A 1 304 ? 9.069 0.828 5.548 1.00 34.25 320 SER A C 1
ATOM 2404 O O . SER A 1 304 ? 9.118 0.661 4.328 1.00 34.93 320 SER A O 1
ATOM 2407 N N . GLU A 1 305 ? 10.100 1.294 6.247 1.00 37.23 321 GLU A N 1
ATOM 2408 C CA . GLU A 1 305 ? 11.400 1.438 5.614 1.00 35.42 321 GLU A CA 1
ATOM 2409 C C . GLU A 1 305 ? 11.992 0.063 5.318 1.00 33.93 321 GLU A C 1
ATOM 2410 O O . GLU A 1 305 ? 11.550 -0.962 5.843 1.00 33.52 321 GLU A O 1
ATOM 2416 N N . GLU A 1 306 ? 13.003 0.048 4.457 1.00 34.29 322 GLU A N 1
ATOM 2417 C CA . GLU A 1 306 ? 13.615 -1.198 4.022 1.00 35.25 322 GLU A CA 1
ATOM 2418 C C . GLU A 1 306 ? 14.769 -1.584 4.935 1.00 34.41 322 GLU A C 1
ATOM 2419 O O . GLU A 1 306 ? 15.519 -0.727 5.411 1.00 39.12 322 GLU A O 1
ATOM 2425 N N . VAL A 1 307 ? 14.898 -2.885 5.181 1.00 39.18 323 VAL A N 1
ATOM 2426 C CA . VAL A 1 307 ? 16.024 -3.453 5.913 1.00 39.77 323 VAL A CA 1
ATOM 2427 C C . VAL A 1 307 ? 16.891 -4.200 4.912 1.00 44.30 323 VAL A C 1
ATOM 2428 O O . VAL A 1 307 ? 16.412 -5.106 4.218 1.00 39.62 323 VAL A O 1
ATOM 2432 N N . PHE A 1 308 ? 18.164 -3.818 4.829 1.00 44.77 324 PHE A N 1
ATOM 2433 C CA . PHE A 1 308 ? 19.102 -4.431 3.890 1.00 43.51 324 PHE A CA 1
ATOM 2434 C C . PHE A 1 308 ? 19.797 -5.587 4.599 1.00 47.17 324 PHE A C 1
ATOM 2435 O O . PHE A 1 308 ? 20.840 -5.423 5.234 1.00 52.18 324 PHE A O 1
ATOM 2443 N N . LEU A 1 309 ? 19.205 -6.774 4.489 1.00 43.89 325 LEU A N 1
ATOM 2444 C CA . LEU A 1 309 ? 19.771 -7.969 5.100 1.00 46.40 325 LEU A CA 1
ATOM 2445 C C . LEU A 1 309 ? 20.929 -8.486 4.258 1.00 50.26 325 LEU A C 1
ATOM 2446 O O . LEU A 1 309 ? 20.795 -8.663 3.043 1.00 55.38 325 LEU A O 1
ATOM 2451 N N . GLN A 1 310 ? 22.065 -8.733 4.906 1.00 49.79 326 GLN A N 1
ATOM 2452 C CA . GLN A 1 310 ? 23.275 -9.192 4.235 1.00 52.98 326 GLN A CA 1
ATOM 2453 C C . GLN A 1 310 ? 23.685 -10.534 4.823 1.00 52.98 326 GLN A C 1
ATOM 2454 O O . GLN A 1 310 ? 23.866 -10.653 6.040 1.00 58.75 326 GLN A O 1
ATOM 2460 N N . VAL A 1 311 ? 23.830 -11.536 3.963 1.00 53.47 327 VAL A N 1
ATOM 2461 C CA . VAL A 1 311 ? 24.247 -12.875 4.364 1.00 58.05 327 VAL A CA 1
ATOM 2462 C C . VAL A 1 311 ? 25.669 -13.065 3.852 1.00 64.58 327 VAL A C 1
ATOM 2463 O O . VAL A 1 311 ? 25.887 -13.309 2.660 1.00 63.60 327 VAL A O 1
ATOM 2467 N N . GLN A 1 312 ? 26.642 -12.953 4.751 1.00 65.12 328 GLN A N 1
ATOM 2468 C CA . GLN A 1 312 ? 28.049 -13.070 4.383 1.00 64.74 328 GLN A CA 1
ATOM 2469 C C . GLN A 1 312 ? 28.454 -14.525 4.170 1.00 65.14 328 GLN A C 1
ATOM 2470 O O . GLN A 1 312 ? 29.580 -14.812 3.762 1.00 68.67 328 GLN A O 1
#

Organism: Homo sapiens (NCBI:txid9606)